Protein AF-A0A9D7APX7-F1 (afdb_monomer_lite)

pLDDT: mean 72.49, std 16.75, range [35.34, 94.44]

Radius of gyration: 32.46 Å; chains: 1; bounding box: 70×100×89 Å

Sequence (285 aa):
MKPTAALLATAVASLLTFGPALASESDGVACPNGTDASVSDGVLRCSITLEFMRMSMCPRLDFPNYTQIELRGVDQCKPQVVPLHGRASVDSAMTPMTTEPRLVPSNRPISDVKVLATTGLVLPIPPADSAYQRRTDQISQDRFVAQQTMHFWPIGMPLSATVGHDPRNGVTCPTGFATELLDNRRRLRCMNADVRKAGCDAVNPLNPLSPWAVERRSGRDLCVSKDITGNRVVGQYTIPTGVGYVGALGNPASHGWTLDTDRSGHGNVDYWVNKVAVLKYPVAR

Foldseek 3Di:
DDDDDDDDDPDPPPPPPPDPPQFDLVQAFFAFPPWDWDDDPQFIWTKWKWKFKWFFPAAACPPVFFDDQDPDDDGDRGGDDDDDDFADQDVVGTDPRPDAIATPPHRDHPVVDCRCVVQVDDRDDDDDSNQWGWDDDPVGGIMTMHMDMDIDATPNDDPVQPPPFDSRQGWHEDPQWDWDADDVNRGTWTFRKPKAFWFAAQADPQDRVWGWGWDFDAPDIWTWTAGPVRDIDTDPGTDGPPPPDHCVVPDVVVVQWDWDALPPPPGGTIIIIHRPGPIDHIHGD

Structure (mmCIF, N/CA/C/O backbone):
data_AF-A0A9D7APX7-F1
#
_entry.id   AF-A0A9D7APX7-F1
#
loop_
_atom_site.group_PDB
_atom_site.id
_atom_site.type_symbol
_atom_site.label_atom_id
_atom_site.label_alt_id
_atom_site.label_comp_id
_atom_site.label_asym_id
_atom_site.label_entity_id
_atom_site.label_seq_id
_atom_site.pdbx_PDB_ins_code
_atom_site.Cartn_x
_atom_site.Cartn_y
_atom_site.Cartn_z
_atom_site.occupancy
_atom_site.B_iso_or_equiv
_atom_site.auth_seq_id
_atom_site.auth_comp_id
_atom_site.auth_asym_id
_atom_site.auth_atom_id
_atom_site.pdbx_PDB_model_num
ATOM 1 N N . MET A 1 1 ? -30.514 74.489 11.082 1.00 38.81 1 MET A N 1
ATOM 2 C CA . MET A 1 1 ? -30.930 73.833 9.822 1.00 38.81 1 MET A CA 1
ATOM 3 C C . MET A 1 1 ? -30.402 72.400 9.842 1.00 38.81 1 MET A C 1
ATOM 5 O O . MET A 1 1 ? -29.218 72.226 10.093 1.00 38.81 1 MET A O 1
ATOM 9 N N . LYS A 1 2 ? -31.283 71.397 9.695 1.00 43.16 2 LYS A N 1
ATOM 10 C CA . LYS A 1 2 ? -30.940 69.969 9.485 1.00 43.16 2 LYS A CA 1
ATOM 11 C C . LYS A 1 2 ? -30.347 69.783 8.075 1.00 43.16 2 LYS A C 1
ATOM 13 O O . LYS A 1 2 ? -30.744 70.544 7.192 1.00 43.16 2 LYS A O 1
ATOM 18 N N . PRO A 1 3 ? -29.412 68.835 7.872 1.00 42.72 3 PRO A N 1
ATOM 19 C CA . PRO A 1 3 ? -29.777 67.461 7.455 1.00 42.72 3 PRO A CA 1
ATOM 20 C C . PRO A 1 3 ? -28.929 66.375 8.170 1.00 42.72 3 PRO A C 1
ATOM 22 O O . PRO A 1 3 ? -27.724 66.517 8.316 1.00 42.72 3 PRO A O 1
ATOM 25 N N . THR A 1 4 ? -29.510 65.381 8.856 1.00 44.44 4 THR A N 1
ATOM 26 C CA . THR A 1 4 ? -29.791 63.995 8.392 1.00 44.44 4 THR A CA 1
ATOM 27 C C . THR A 1 4 ? -28.840 63.420 7.335 1.00 44.44 4 THR A C 1
ATOM 29 O O . THR A 1 4 ? -29.018 63.671 6.147 1.00 44.44 4 THR A O 1
ATOM 32 N N . ALA A 1 5 ? -27.911 62.562 7.775 1.00 47.94 5 ALA A N 1
ATOM 33 C CA . ALA A 1 5 ? -27.175 61.610 6.944 1.00 47.94 5 ALA A CA 1
ATOM 34 C C . ALA A 1 5 ? -27.596 60.183 7.335 1.00 47.94 5 ALA A C 1
ATOM 36 O O . ALA A 1 5 ? -27.521 59.800 8.503 1.00 47.94 5 ALA A O 1
ATOM 37 N N . ALA A 1 6 ? -28.105 59.435 6.357 1.00 45.06 6 ALA A N 1
ATOM 38 C CA . ALA A 1 6 ? -28.592 58.072 6.506 1.00 45.06 6 ALA A CA 1
ATOM 39 C C . ALA A 1 6 ? -27.438 57.064 6.393 1.00 45.06 6 ALA A C 1
ATOM 41 O O . ALA A 1 6 ? -26.641 57.128 5.458 1.00 45.06 6 ALA A O 1
ATOM 42 N N . LEU A 1 7 ? -27.383 56.120 7.338 1.00 44.62 7 LEU A N 1
ATOM 43 C CA . LEU A 1 7 ? -26.585 54.900 7.235 1.00 44.62 7 LEU A CA 1
ATOM 44 C C . LEU A 1 7 ? -27.200 53.971 6.178 1.00 44.62 7 LEU A C 1
ATOM 46 O O . LEU A 1 7 ? -28.370 53.609 6.280 1.00 44.62 7 LEU A O 1
ATOM 50 N N . LEU A 1 8 ? -26.383 53.506 5.237 1.00 45.06 8 LEU A N 1
ATOM 51 C CA . LEU A 1 8 ? -26.650 52.314 4.433 1.00 45.06 8 LEU A CA 1
ATOM 52 C C . LEU A 1 8 ? -25.554 51.294 4.749 1.00 45.06 8 LEU A C 1
ATOM 54 O O . LEU A 1 8 ? -24.444 51.359 4.231 1.00 45.06 8 LEU A O 1
ATOM 58 N N . ALA A 1 9 ? -25.875 50.379 5.663 1.00 44.44 9 ALA A N 1
ATOM 59 C CA . ALA A 1 9 ? -25.074 49.204 5.963 1.00 44.44 9 ALA A CA 1
ATOM 60 C C . ALA A 1 9 ? -25.443 48.096 4.967 1.00 44.44 9 ALA A C 1
ATOM 62 O O . ALA A 1 9 ? -26.449 47.408 5.128 1.00 44.44 9 ALA A O 1
ATOM 63 N N . THR A 1 10 ? -24.643 47.923 3.918 1.00 47.28 10 THR A N 1
ATOM 64 C CA . THR A 1 10 ? -24.711 46.738 3.057 1.00 47.28 10 THR A CA 1
ATOM 65 C C . THR A 1 10 ? -23.955 45.595 3.724 1.00 47.28 10 THR A C 1
ATOM 67 O O . THR A 1 10 ? -22.732 45.502 3.630 1.00 47.28 10 THR A O 1
ATOM 70 N N . ALA A 1 11 ? -24.691 44.724 4.414 1.00 43.75 11 ALA A N 1
ATOM 71 C CA . ALA A 1 11 ? -24.190 43.435 4.865 1.00 43.75 11 ALA A CA 1
ATOM 72 C C . ALA A 1 11 ? -24.141 42.480 3.662 1.00 43.75 11 ALA A C 1
ATOM 74 O O . ALA A 1 11 ? -25.161 41.937 3.240 1.00 43.75 11 ALA A O 1
ATOM 75 N N . VAL A 1 12 ? -22.954 42.295 3.085 1.00 49.06 12 VAL A N 1
ATOM 76 C CA . VAL A 1 12 ? -22.709 41.226 2.112 1.00 49.06 12 VAL A CA 1
ATOM 77 C C . VAL A 1 12 ? -22.510 39.942 2.911 1.00 49.06 12 VAL A C 1
ATOM 79 O O . VAL A 1 12 ? -21.455 39.712 3.498 1.00 49.06 12 VAL A O 1
ATOM 82 N N . ALA A 1 13 ? -23.563 39.131 2.992 1.00 43.16 13 ALA A N 1
ATOM 83 C CA . ALA A 1 13 ? -23.496 37.789 3.545 1.00 43.16 13 ALA A CA 1
ATOM 84 C C . ALA A 1 13 ? -22.690 36.901 2.586 1.00 43.16 13 ALA A C 1
ATOM 86 O O . ALA A 1 13 ? -23.215 36.388 1.598 1.00 43.16 13 ALA A O 1
ATOM 87 N N . SER A 1 14 ? -21.399 36.742 2.870 1.00 44.00 14 SER A N 1
ATOM 88 C CA . SER A 1 14 ? -20.545 35.750 2.224 1.00 44.00 14 SER A CA 1
ATOM 89 C C . SER A 1 14 ? -21.039 34.349 2.589 1.00 44.00 14 SER A C 1
ATOM 91 O O . SER A 1 14 ? -20.658 33.780 3.611 1.00 44.00 14 SER A O 1
ATOM 93 N N . LEU A 1 15 ? -21.912 33.797 1.748 1.00 40.00 15 LEU A N 1
ATOM 94 C CA . LEU A 1 15 ? -22.230 32.374 1.702 1.00 40.00 15 LEU A CA 1
ATOM 95 C C . LEU A 1 15 ? -20.958 31.613 1.303 1.00 40.00 15 LEU A C 1
ATOM 97 O O . LEU A 1 15 ? -20.679 31.404 0.126 1.00 40.00 15 LEU A O 1
ATOM 101 N N . LEU A 1 16 ? -20.163 31.222 2.299 1.00 40.66 16 LEU A N 1
ATOM 102 C CA . LEU A 1 16 ? -19.104 30.230 2.145 1.00 40.66 16 LEU A CA 1
ATOM 103 C C . LEU A 1 16 ? -19.763 28.870 1.896 1.00 40.66 16 LEU A C 1
ATOM 105 O O . LEU A 1 16 ? -20.090 28.129 2.822 1.00 40.66 16 LEU A O 1
ATOM 109 N N . THR A 1 17 ? -19.982 28.544 0.626 1.00 35.34 17 THR A N 1
ATOM 110 C CA . THR A 1 17 ? -20.258 27.176 0.191 1.00 35.34 17 THR A CA 1
ATOM 111 C C . THR A 1 17 ? -18.987 26.352 0.381 1.00 35.34 17 THR A C 1
ATOM 113 O O . THR A 1 17 ? -18.087 26.377 -0.458 1.00 35.34 17 THR A O 1
ATOM 116 N N . PHE A 1 18 ? -18.896 25.626 1.494 1.00 35.75 18 PHE A N 1
ATOM 117 C CA . PHE A 1 18 ? -17.907 24.566 1.682 1.00 35.75 18 PHE A CA 1
ATOM 118 C C . PHE A 1 18 ? -18.292 23.378 0.793 1.00 35.75 18 PHE A C 1
ATOM 120 O O . PHE A 1 18 ? -18.941 22.434 1.236 1.00 35.75 18 PHE A O 1
ATOM 127 N N . GLY A 1 19 ? -17.938 23.439 -0.492 1.00 36.72 19 GLY A N 1
ATOM 128 C CA . GLY A 1 19 ? -17.903 22.232 -1.312 1.00 36.72 19 GLY A CA 1
ATOM 129 C C . GLY A 1 19 ? -16.847 21.276 -0.742 1.00 36.72 19 GLY A C 1
ATOM 130 O O . GLY A 1 19 ? -15.790 21.749 -0.311 1.00 36.72 19 GLY A O 1
ATOM 131 N N . PRO A 1 20 ? -17.087 19.952 -0.703 1.00 41.88 20 PRO A N 1
ATOM 132 C CA . PRO A 1 20 ? -16.021 19.014 -0.391 1.00 41.88 20 PRO A CA 1
ATOM 133 C C . PRO A 1 20 ? -14.933 19.202 -1.448 1.00 41.88 20 PRO A C 1
ATOM 135 O O . PRO A 1 20 ? -15.207 19.109 -2.645 1.00 41.88 20 PRO A O 1
ATOM 138 N N . ALA A 1 21 ? -13.709 19.507 -1.020 1.00 40.62 21 ALA A N 1
ATOM 139 C CA . ALA A 1 21 ? -12.559 19.458 -1.906 1.00 40.62 21 ALA A CA 1
ATOM 140 C C . ALA A 1 21 ? -12.457 18.017 -2.422 1.00 40.62 21 ALA A C 1
ATOM 142 O O . ALA A 1 21 ? -12.072 17.109 -1.685 1.00 40.62 21 ALA A O 1
ATOM 143 N N . LEU A 1 22 ? -12.899 17.792 -3.659 1.00 51.47 22 LEU A N 1
ATOM 144 C CA . LEU A 1 22 ? -12.700 16.531 -4.357 1.00 51.47 22 LEU A CA 1
ATOM 145 C C . LEU A 1 22 ? -11.186 16.378 -4.505 1.00 51.47 22 LEU A C 1
ATOM 147 O O . LEU A 1 22 ? -10.566 17.117 -5.267 1.00 51.47 22 LEU A O 1
ATOM 151 N N . ALA A 1 23 ? -10.590 15.491 -3.706 1.00 58.69 23 ALA A N 1
ATOM 152 C CA . ALA A 1 23 ? -9.166 15.192 -3.787 1.00 58.69 23 ALA A CA 1
ATOM 153 C C . ALA A 1 23 ? -8.831 14.811 -5.229 1.00 58.69 23 ALA A C 1
ATOM 155 O O . ALA A 1 23 ? -9.511 13.972 -5.821 1.00 58.69 23 ALA A O 1
ATOM 156 N N . SER A 1 24 ? -7.823 15.453 -5.806 1.00 68.50 24 SER A N 1
ATOM 157 C CA . SER A 1 24 ? -7.414 15.211 -7.188 1.00 68.50 24 SER A CA 1
ATOM 158 C C . SER A 1 24 ? -6.607 13.910 -7.294 1.00 68.50 24 SER A C 1
ATOM 160 O O . SER A 1 24 ? -6.006 13.469 -6.315 1.00 68.50 24 SER A O 1
ATOM 162 N N . GLU A 1 25 ? -6.515 13.298 -8.480 1.00 76.44 25 GLU A N 1
ATOM 163 C CA . GLU A 1 25 ? -5.652 12.117 -8.698 1.00 76.44 25 GLU A CA 1
ATOM 164 C C . GLU A 1 25 ? -4.180 12.385 -8.318 1.00 76.44 25 GLU A C 1
ATOM 166 O O . GLU A 1 25 ? -3.459 11.471 -7.913 1.00 76.44 25 GLU A O 1
ATOM 171 N N . SER A 1 26 ? -3.740 13.649 -8.381 1.00 73.31 26 SER A N 1
ATOM 172 C CA . SER A 1 26 ? -2.414 14.096 -7.927 1.00 73.31 26 SER A CA 1
ATOM 173 C C . SER A 1 26 ? -2.199 14.022 -6.426 1.00 73.31 26 SER A C 1
ATOM 175 O O . SER A 1 26 ? -1.051 13.864 -5.992 1.00 73.31 26 SER A O 1
ATOM 177 N N . ASP A 1 27 ? -3.270 14.115 -5.644 1.00 78.19 27 ASP A N 1
ATOM 178 C CA . ASP A 1 27 ? -3.196 14.040 -4.191 1.00 78.19 27 ASP A CA 1
ATOM 179 C C . ASP A 1 27 ? -3.061 12.591 -3.721 1.00 78.19 27 ASP A C 1
ATOM 181 O O . ASP A 1 27 ? -2.487 12.352 -2.658 1.00 78.19 27 ASP A O 1
ATOM 185 N N . GLY A 1 28 ? -3.503 11.628 -4.536 1.00 85.31 28 GLY A N 1
ATOM 186 C CA . GLY A 1 28 ? -3.592 10.223 -4.158 1.00 85.31 28 GLY A CA 1
ATOM 187 C C . GLY A 1 28 ? -4.652 9.995 -3.079 1.00 85.31 28 GLY A C 1
ATOM 188 O O . GLY A 1 28 ? -5.572 10.791 -2.901 1.00 85.31 28 GLY A O 1
ATOM 189 N N . VAL A 1 29 ? -4.522 8.892 -2.347 1.00 90.31 29 VAL A N 1
ATOM 190 C CA . VAL A 1 29 ? -5.441 8.525 -1.264 1.00 90.31 29 VAL A CA 1
ATOM 191 C C . VAL A 1 29 ? -4.674 8.371 0.033 1.00 90.31 29 VAL A C 1
ATOM 193 O O . VAL A 1 29 ? -3.578 7.810 0.047 1.00 90.31 29 VAL A O 1
ATOM 196 N N . ALA A 1 30 ? -5.234 8.863 1.131 1.00 91.25 30 ALA A N 1
ATOM 197 C CA . ALA A 1 30 ? -4.557 8.878 2.423 1.00 91.25 30 ALA A CA 1
ATOM 198 C C . ALA A 1 30 ? -5.350 8.114 3.477 1.00 91.25 30 ALA A C 1
ATOM 200 O O . ALA A 1 30 ? -6.577 8.119 3.477 1.00 91.25 30 ALA A O 1
ATOM 201 N N . CYS A 1 31 ? -4.660 7.480 4.417 1.00 89.50 31 CYS A N 1
ATOM 202 C CA . CYS A 1 31 ? -5.331 6.942 5.587 1.00 89.50 31 CYS A CA 1
ATOM 203 C C . CYS A 1 31 ? -5.892 8.081 6.452 1.00 89.50 31 CYS A C 1
ATOM 205 O O . CYS A 1 31 ? -5.147 9.029 6.735 1.00 89.50 31 CYS A O 1
ATOM 207 N N . PRO A 1 32 ? -7.160 7.994 6.910 1.00 87.12 32 PRO A N 1
ATOM 208 C CA . PRO A 1 32 ? -7.748 9.008 7.777 1.00 87.12 32 PRO A CA 1
ATOM 209 C C . PRO A 1 32 ? -6.848 9.308 8.981 1.00 87.12 32 PRO A C 1
ATOM 211 O O . PRO A 1 32 ? -6.164 8.421 9.509 1.00 87.12 32 PRO A O 1
ATOM 214 N N . ASN A 1 33 ? -6.840 10.562 9.428 1.00 83.25 33 ASN A N 1
ATOM 215 C CA . ASN A 1 33 ? -6.049 10.965 10.589 1.00 83.25 33 ASN A CA 1
ATOM 216 C C . ASN A 1 33 ? -6.409 10.111 11.806 1.00 83.25 33 ASN A C 1
ATOM 218 O O . ASN A 1 33 ? -7.587 9.935 12.086 1.00 83.25 33 ASN A O 1
ATOM 222 N N . GLY A 1 34 ? -5.390 9.603 12.507 1.00 78.19 34 GLY A N 1
ATOM 223 C CA . GLY A 1 34 ? -5.524 8.736 13.684 1.00 78.19 34 GLY A CA 1
ATOM 224 C C . GLY A 1 34 ? -5.835 7.260 13.392 1.00 78.19 34 GLY A C 1
ATOM 225 O O . GLY A 1 34 ? -6.036 6.499 14.331 1.00 78.19 34 GLY A O 1
ATOM 226 N N . THR A 1 35 ? -5.831 6.845 12.121 1.00 86.19 35 THR A N 1
ATOM 227 C CA . THR A 1 35 ? -5.716 5.424 11.739 1.00 86.19 35 THR A CA 1
ATOM 228 C C . THR A 1 35 ? -4.253 5.017 11.573 1.00 86.19 35 THR A C 1
ATOM 230 O O . THR A 1 35 ? -3.412 5.859 11.257 1.00 86.19 35 THR A O 1
ATOM 233 N N . ASP A 1 36 ? -3.928 3.746 11.747 1.00 89.00 36 ASP A N 1
ATOM 234 C CA . ASP A 1 36 ? -2.653 3.159 11.351 1.00 89.00 36 ASP A CA 1
ATOM 235 C C . ASP A 1 36 ? -2.657 2.862 9.851 1.00 89.00 36 ASP A C 1
ATOM 237 O O . ASP A 1 36 ? -3.653 2.393 9.298 1.00 89.00 36 ASP A O 1
ATOM 241 N N . ALA A 1 37 ? -1.528 3.131 9.196 1.00 90.81 37 ALA A N 1
ATOM 242 C CA . ALA A 1 37 ? -1.315 2.802 7.795 1.00 90.81 37 ALA A CA 1
ATOM 243 C C . ALA A 1 37 ? -0.370 1.604 7.694 1.00 90.81 37 ALA A C 1
ATOM 245 O O . ALA A 1 37 ? 0.719 1.615 8.270 1.00 90.81 37 ALA A O 1
ATOM 246 N N . SER A 1 38 ? -0.769 0.589 6.935 1.00 92.88 38 SER A N 1
ATOM 247 C CA . SER A 1 38 ? 0.088 -0.545 6.591 1.00 92.88 38 SER A CA 1
ATOM 248 C C . SER A 1 38 ? 0.144 -0.714 5.079 1.00 92.88 38 SER A C 1
ATOM 250 O O . SER A 1 38 ? -0.851 -0.506 4.383 1.00 92.88 38 SER A O 1
ATOM 252 N N . VAL A 1 39 ? 1.326 -1.068 4.571 1.00 89.44 39 VAL A N 1
ATOM 253 C CA . VAL A 1 39 ? 1.543 -1.317 3.145 1.00 89.44 39 VAL A CA 1
ATOM 254 C C . VAL A 1 39 ? 2.219 -2.669 2.972 1.00 89.44 39 VAL A C 1
ATOM 256 O O . VAL A 1 39 ? 3.324 -2.868 3.473 1.00 89.44 39 VAL A O 1
ATOM 259 N N . SER A 1 40 ? 1.558 -3.573 2.251 1.00 86.88 40 SER A N 1
ATOM 260 C CA . SER A 1 40 ? 2.102 -4.867 1.815 1.00 86.88 40 SER A CA 1
ATOM 261 C C . SER A 1 40 ? 1.817 -5.028 0.333 1.00 86.88 40 SER A C 1
ATOM 263 O O . SER A 1 40 ? 0.688 -4.784 -0.087 1.00 86.88 40 SER A O 1
ATOM 265 N N . ASP A 1 41 ? 2.820 -5.411 -0.456 1.00 84.38 41 ASP A N 1
ATOM 266 C CA . ASP A 1 41 ? 2.656 -5.724 -1.886 1.00 84.38 41 ASP A CA 1
ATOM 267 C C . ASP A 1 41 ? 1.971 -4.605 -2.698 1.00 84.38 41 ASP A C 1
ATOM 269 O O . ASP A 1 41 ? 1.140 -4.859 -3.565 1.00 84.38 41 ASP A O 1
ATOM 273 N N . GLY A 1 42 ? 2.270 -3.339 -2.377 1.00 82.50 42 GLY A N 1
ATOM 274 C CA . GLY A 1 42 ? 1.667 -2.175 -3.045 1.00 82.50 42 GLY A CA 1
ATOM 275 C C . GLY A 1 42 ? 0.199 -1.917 -2.683 1.00 82.50 42 GLY A C 1
ATOM 276 O O . GLY A 1 42 ? -0.483 -1.160 -3.376 1.00 82.50 42 GLY A O 1
ATOM 277 N N . VAL A 1 43 ? -0.300 -2.537 -1.611 1.00 90.31 43 VAL A N 1
ATOM 278 C CA . VAL A 1 43 ? -1.665 -2.359 -1.108 1.00 90.31 43 VAL A CA 1
ATOM 279 C C . VAL A 1 43 ? -1.646 -1.532 0.170 1.00 90.31 43 VAL A C 1
ATOM 281 O O . VAL A 1 43 ? -1.068 -1.963 1.168 1.00 90.31 43 VAL A O 1
ATOM 284 N N . LEU A 1 44 ? -2.291 -0.364 0.153 1.00 93.06 44 LEU A N 1
ATOM 285 C CA . LEU A 1 44 ? -2.471 0.480 1.335 1.00 93.06 44 LEU A CA 1
ATOM 286 C C . LEU A 1 44 ? -3.718 0.035 2.104 1.00 93.06 44 LEU A C 1
ATOM 288 O O . LEU A 1 44 ? -4.820 -0.010 1.553 1.00 93.06 44 LEU A O 1
ATOM 292 N N . ARG A 1 45 ? -3.548 -0.251 3.394 1.00 94.44 45 ARG A N 1
ATOM 293 C CA . ARG A 1 45 ? -4.629 -0.580 4.329 1.00 94.44 45 ARG A CA 1
ATOM 294 C C . ARG A 1 45 ? -4.613 0.392 5.494 1.00 94.44 45 ARG A C 1
ATOM 296 O O . ARG A 1 45 ? -3.555 0.649 6.071 1.00 94.44 45 ARG A O 1
ATOM 303 N N . CYS A 1 46 ? -5.796 0.874 5.855 1.00 91.38 46 CYS A N 1
ATOM 304 C CA . CYS A 1 46 ? -5.986 1.762 6.991 1.00 91.38 46 CYS A CA 1
ATOM 305 C C . CYS A 1 46 ? -6.784 1.032 8.064 1.00 91.38 46 CYS A C 1
ATOM 307 O O . CYS A 1 46 ? -7.841 0.465 7.777 1.00 91.38 46 CYS A O 1
ATOM 309 N N . SER A 1 47 ? -6.291 1.035 9.295 1.00 90.81 47 SER A N 1
ATOM 310 C CA . SER A 1 47 ? -6.951 0.341 10.399 1.00 90.81 47 SER A CA 1
ATOM 311 C C . SER A 1 47 ? -6.781 1.068 11.720 1.00 90.81 47 SER A C 1
ATOM 313 O O . SER A 1 47 ? -5.851 1.841 11.883 1.00 90.81 47 SER A O 1
ATOM 315 N N . ILE A 1 48 ? -7.647 0.794 12.685 1.00 88.19 48 ILE A N 1
ATOM 316 C CA . ILE A 1 48 ? -7.382 1.082 14.100 1.00 88.19 48 ILE A CA 1
ATOM 317 C C . ILE A 1 48 ? -7.545 -0.209 14.875 1.00 88.19 48 ILE A C 1
ATOM 319 O O . ILE A 1 48 ? -8.401 -1.025 14.534 1.00 88.19 48 ILE A O 1
ATOM 323 N N . THR A 1 49 ? -6.765 -0.378 15.933 1.00 88.69 49 THR A N 1
ATOM 324 C CA . THR A 1 49 ? -7.009 -1.448 16.896 1.00 88.69 49 THR A CA 1
ATOM 325 C C . THR A 1 49 ? -7.649 -0.847 18.132 1.00 88.69 49 THR A C 1
ATOM 327 O O . THR A 1 49 ? -7.091 0.056 18.753 1.00 88.69 49 THR A O 1
ATOM 330 N N . LEU A 1 50 ? -8.843 -1.330 18.457 1.00 87.62 50 LEU A N 1
ATOM 331 C CA . LEU A 1 50 ? -9.572 -0.966 19.658 1.00 87.62 50 LEU A CA 1
ATOM 332 C C . LEU A 1 50 ? -9.321 -2.004 20.743 1.00 87.62 50 LEU A C 1
ATOM 334 O O . LEU A 1 50 ? -9.340 -3.205 20.479 1.00 87.62 50 LEU A O 1
ATOM 338 N N . GLU A 1 51 ? -9.117 -1.535 21.964 1.00 88.56 51 GLU A N 1
ATOM 339 C CA . GLU A 1 51 ? -9.041 -2.349 23.165 1.00 88.56 51 GLU A CA 1
ATOM 340 C C . GLU A 1 51 ? -10.316 -2.157 23.986 1.00 88.56 51 GLU A C 1
ATOM 342 O O . GLU A 1 51 ? -10.624 -1.056 24.448 1.00 88.56 51 GLU A O 1
ATOM 347 N N . PHE A 1 52 ? -11.051 -3.248 24.171 1.00 88.00 52 PHE A N 1
ATOM 348 C CA . PHE A 1 52 ? -12.200 -3.327 25.055 1.00 88.00 52 PHE A CA 1
ATOM 349 C C . PHE A 1 52 ? -11.753 -3.937 26.373 1.00 88.00 52 PHE A C 1
ATOM 351 O O . PHE A 1 52 ? -11.154 -5.014 26.399 1.00 88.00 52 PHE A O 1
ATOM 358 N N . MET A 1 53 ? -12.078 -3.261 27.469 1.00 86.25 53 MET A N 1
ATOM 359 C CA . MET A 1 53 ? -11.718 -3.695 28.810 1.00 86.25 53 MET A CA 1
ATOM 360 C C . MET A 1 53 ? -12.978 -3.919 29.640 1.00 86.25 53 MET A C 1
ATOM 362 O O . MET A 1 53 ? -13.886 -3.090 29.641 1.00 86.25 53 MET A O 1
ATOM 366 N N . ARG A 1 54 ? -13.012 -5.040 30.357 1.00 84.62 54 ARG A N 1
ATOM 367 C CA . ARG A 1 54 ? -13.991 -5.338 31.406 1.00 84.62 54 ARG A CA 1
ATOM 368 C C . ARG A 1 54 ? -13.226 -5.664 32.683 1.00 84.62 54 ARG A C 1
ATOM 370 O O . ARG A 1 54 ? -12.174 -6.300 32.623 1.00 84.62 54 ARG A O 1
ATOM 377 N N . MET A 1 55 ? -13.721 -5.217 33.829 1.00 80.62 55 MET A N 1
ATOM 378 C CA . MET A 1 55 ? -13.116 -5.581 35.109 1.00 80.62 55 MET A CA 1
ATOM 379 C C . MET A 1 55 ? -13.615 -6.964 35.521 1.00 80.62 55 MET A C 1
ATOM 381 O O . MET A 1 55 ? -14.710 -7.381 35.137 1.00 80.62 55 MET A O 1
ATOM 385 N N . SER A 1 56 ? -12.815 -7.688 36.297 1.00 77.50 56 SER A N 1
ATOM 386 C CA . SER A 1 56 ? -13.309 -8.871 36.996 1.00 77.50 56 SER A CA 1
ATOM 387 C C . SER A 1 56 ? -14.436 -8.476 37.952 1.00 77.50 56 SER A C 1
ATOM 389 O O . SER A 1 56 ? -14.406 -7.398 38.537 1.00 77.50 56 SER A O 1
ATOM 391 N N . MET A 1 57 ? -15.437 -9.333 38.134 1.00 72.44 57 MET A N 1
ATOM 392 C CA . MET A 1 57 ? -16.394 -9.185 39.240 1.00 72.44 57 MET A CA 1
ATOM 393 C C . MET A 1 57 ? -15.832 -9.746 40.553 1.00 72.44 57 MET A C 1
ATOM 395 O O . MET A 1 57 ? -16.355 -9.452 41.626 1.00 72.44 57 MET A O 1
ATOM 399 N N . CYS A 1 58 ? -14.749 -10.526 40.487 1.00 66.44 58 CYS A N 1
ATOM 400 C CA . CYS A 1 58 ? -14.094 -11.096 41.657 1.00 66.44 58 CYS A CA 1
ATOM 401 C C . CYS A 1 58 ? -13.151 -10.070 42.320 1.00 66.44 58 CYS A C 1
ATOM 403 O O . CYS A 1 58 ? -12.468 -9.322 41.608 1.00 66.44 58 CYS A O 1
ATOM 405 N N . PRO A 1 59 ? -13.060 -10.040 43.663 1.00 60.22 59 PRO A N 1
ATOM 406 C CA . PRO A 1 59 ? -12.070 -9.232 44.375 1.00 60.22 59 PRO A CA 1
ATOM 407 C C . PRO A 1 59 ? -10.632 -9.696 44.079 1.00 60.22 59 PRO A C 1
ATOM 409 O O . PRO A 1 59 ? -10.403 -10.797 43.578 1.00 60.22 59 PRO A O 1
ATOM 412 N N . ARG A 1 60 ? -9.653 -8.833 44.380 1.00 54.94 60 ARG A N 1
ATOM 413 C CA . ARG A 1 60 ? -8.221 -9.084 44.144 1.00 54.94 60 ARG A CA 1
ATOM 414 C C . ARG A 1 60 ? -7.730 -10.328 44.905 1.00 54.94 60 ARG A C 1
ATOM 416 O O . ARG A 1 60 ? -8.174 -10.594 46.021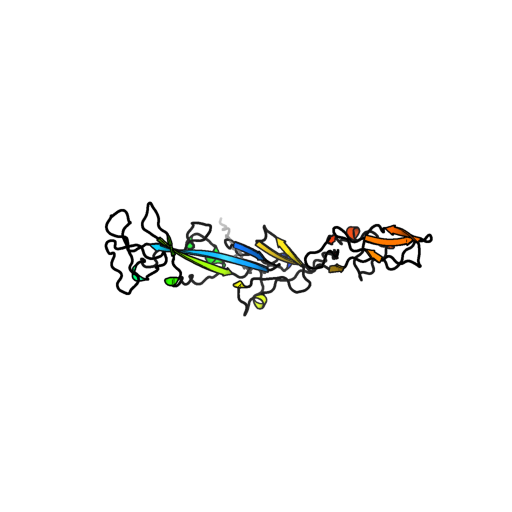 1.00 54.94 60 ARG A O 1
ATOM 423 N N . LEU A 1 61 ? -6.764 -11.031 44.306 1.00 50.94 61 LEU A N 1
ATOM 424 C CA . LEU A 1 61 ? -6.107 -12.245 44.822 1.00 50.94 61 LEU A CA 1
ATOM 425 C C . LEU A 1 61 ? -5.401 -12.086 46.184 1.00 50.94 61 LEU A C 1
ATOM 427 O O . LEU A 1 61 ? -4.989 -13.087 46.763 1.00 50.94 61 LEU A O 1
ATOM 431 N N . ASP A 1 62 ? -5.262 -10.865 46.707 1.00 47.84 62 ASP A N 1
ATOM 432 C CA . ASP A 1 62 ? -4.612 -10.592 47.998 1.00 47.84 62 ASP A CA 1
ATOM 433 C C . ASP A 1 62 ? -5.378 -11.177 49.198 1.00 47.84 62 ASP A C 1
ATOM 435 O O . ASP A 1 62 ? -4.845 -11.247 50.305 1.00 47.84 62 ASP A O 1
ATOM 439 N N . PHE A 1 63 ? -6.624 -11.619 48.996 1.00 42.91 63 PHE A N 1
ATOM 440 C CA . PHE A 1 63 ? -7.317 -12.464 49.960 1.00 42.91 63 PHE A CA 1
ATOM 441 C C . PHE A 1 63 ? -6.970 -13.934 49.674 1.00 42.91 63 PHE A C 1
ATOM 443 O O . PHE A 1 63 ? -7.345 -14.436 48.613 1.00 42.91 63 PHE A O 1
ATOM 450 N N . PRO A 1 64 ? -6.336 -14.669 50.612 1.00 44.00 64 PRO A N 1
ATOM 451 C CA . PRO A 1 64 ? -5.800 -16.021 50.383 1.00 44.00 64 PRO A CA 1
ATOM 452 C C . PRO A 1 64 ? -6.851 -17.095 50.035 1.00 44.00 64 PRO A C 1
ATOM 454 O O . PRO A 1 64 ? -6.507 -18.252 49.832 1.00 44.00 64 PRO A O 1
ATOM 457 N N . ASN A 1 65 ? -8.129 -16.722 49.933 1.00 44.25 65 ASN A N 1
ATOM 458 C CA . ASN A 1 65 ? -9.267 -17.623 49.815 1.00 44.25 65 ASN A CA 1
ATOM 459 C C . ASN A 1 65 ? -10.146 -17.361 48.578 1.00 44.25 65 ASN A C 1
ATOM 461 O O . ASN A 1 65 ? -11.309 -17.727 48.623 1.00 44.25 65 ASN A O 1
ATOM 465 N N . TYR A 1 66 ? -9.672 -16.739 47.490 1.00 42.38 66 TYR A N 1
ATOM 466 C CA . TYR A 1 66 ? -10.484 -16.577 46.264 1.00 42.38 66 TYR A CA 1
ATOM 467 C C . TYR A 1 66 ? -9.607 -16.579 45.015 1.00 42.38 66 TYR A C 1
ATOM 469 O O . TYR A 1 66 ? -8.995 -15.567 44.693 1.00 42.38 66 TYR A O 1
ATOM 477 N N . THR A 1 67 ? -9.502 -17.702 44.301 1.00 48.22 67 THR A N 1
ATOM 478 C CA . THR A 1 67 ? -8.594 -17.753 43.132 1.00 48.22 67 THR A CA 1
ATOM 479 C C . THR A 1 67 ? -9.108 -18.522 41.922 1.00 48.22 67 THR A C 1
ATOM 481 O O . THR A 1 67 ? -8.400 -18.576 40.915 1.00 48.22 67 THR A O 1
ATOM 484 N N . GLN A 1 68 ? -10.328 -19.066 41.948 1.00 47.22 68 GLN A N 1
ATOM 485 C CA . GLN A 1 68 ? -10.769 -19.956 40.878 1.00 47.22 68 GLN A CA 1
ATOM 486 C C . GLN A 1 68 ? -12.160 -19.613 40.355 1.00 47.22 68 GLN A C 1
ATOM 488 O O . GLN A 1 68 ? -13.156 -19.696 41.067 1.00 47.22 68 GLN A O 1
ATOM 493 N N . ILE A 1 69 ? -12.198 -19.239 39.076 1.00 49.09 69 ILE A N 1
ATOM 494 C CA . ILE A 1 69 ? -13.406 -19.233 38.254 1.00 49.09 69 ILE A CA 1
ATOM 495 C C . ILE A 1 69 ? -13.490 -20.648 37.667 1.00 49.09 69 ILE A C 1
ATOM 497 O O . ILE A 1 69 ? -12.738 -20.985 36.750 1.00 49.09 69 ILE A O 1
ATOM 501 N N . GLU A 1 70 ? -14.314 -21.519 38.256 1.00 43.50 70 GLU A N 1
ATOM 502 C CA . GLU A 1 70 ? -14.586 -22.841 37.683 1.00 43.50 70 GLU A CA 1
ATOM 503 C C . GLU A 1 70 ? -15.565 -22.709 36.512 1.00 43.50 70 GLU A C 1
ATOM 505 O O . GLU A 1 70 ? -16.753 -22.448 36.677 1.00 43.50 70 GLU A O 1
ATOM 510 N N . LEU A 1 71 ? -15.044 -22.942 35.308 1.00 46.88 71 LEU A N 1
ATOM 511 C CA . LEU A 1 71 ? -15.792 -23.045 34.059 1.00 46.88 71 LEU A CA 1
ATOM 512 C C . LEU A 1 71 ? -16.746 -24.252 34.081 1.00 46.88 71 LEU A C 1
ATOM 514 O O . LEU A 1 71 ? -16.374 -25.323 33.600 1.00 46.88 71 LEU A O 1
ATOM 518 N N . ARG A 1 72 ? -17.962 -24.091 34.623 1.00 38.84 72 ARG A N 1
ATOM 519 C CA . ARG A 1 72 ? -19.174 -24.875 34.285 1.00 38.84 72 ARG A CA 1
ATOM 520 C C . ARG A 1 72 ? -20.413 -24.324 35.010 1.00 38.84 72 ARG A C 1
ATOM 522 O O . ARG A 1 72 ? -20.867 -24.862 36.013 1.00 38.84 72 ARG A O 1
ATOM 529 N N . GLY A 1 73 ? -20.995 -23.268 34.445 1.00 40.91 73 GLY A N 1
ATOM 530 C CA . GLY A 1 73 ? -22.428 -22.964 34.558 1.00 40.91 73 GLY A CA 1
ATOM 531 C C . GLY A 1 73 ? -22.957 -22.404 35.881 1.00 40.91 73 GLY A C 1
ATOM 532 O O . GLY A 1 73 ? -24.152 -22.132 35.940 1.00 40.91 73 GLY A O 1
ATOM 533 N N . VAL A 1 74 ? -22.130 -22.206 36.914 1.00 42.69 74 VAL A N 1
ATOM 534 C CA . VAL A 1 74 ? -22.529 -21.503 38.146 1.00 42.69 74 VAL A CA 1
ATOM 535 C C . VAL A 1 74 ? -21.315 -20.777 38.744 1.00 42.69 74 VAL A C 1
ATOM 537 O O . VAL A 1 74 ? -20.645 -21.291 39.640 1.00 42.69 74 VAL A O 1
ATOM 540 N N . ASP A 1 75 ? -20.994 -19.590 38.230 1.00 46.69 75 ASP A N 1
ATOM 541 C CA . ASP A 1 75 ? -19.842 -18.811 38.693 1.00 46.69 75 ASP A CA 1
ATOM 542 C C . ASP A 1 75 ? -20.129 -18.163 40.055 1.00 46.69 75 ASP A C 1
ATOM 544 O O . ASP A 1 75 ? -20.829 -17.160 40.189 1.00 46.69 75 ASP A O 1
ATOM 548 N N . GLN A 1 76 ? -19.572 -18.753 41.105 1.00 48.25 76 GLN A N 1
ATOM 549 C CA . GLN A 1 76 ? -19.441 -18.114 42.408 1.00 48.25 76 GLN A CA 1
ATOM 550 C C . GLN A 1 76 ? -17.954 -17.867 42.633 1.00 48.25 76 GLN A C 1
ATOM 552 O O . GLN A 1 76 ? -17.140 -18.744 42.349 1.00 48.25 76 GLN A O 1
ATOM 557 N N . CYS A 1 77 ? -17.591 -16.688 43.142 1.00 52.41 77 CYS A N 1
ATOM 558 C CA . CYS A 1 77 ? -16.240 -16.418 43.633 1.00 52.41 77 CYS A CA 1
ATOM 559 C C . CYS A 1 77 ? -15.932 -17.440 44.742 1.00 52.41 77 CYS A C 1
ATOM 561 O O . CYS A 1 77 ? -16.308 -17.219 45.891 1.00 52.41 77 CYS A O 1
ATOM 563 N N . LYS A 1 78 ? -15.336 -18.590 44.405 1.00 42.09 78 LYS A N 1
ATOM 564 C CA . LYS A 1 78 ? -15.104 -19.678 45.360 1.00 42.09 78 LYS A CA 1
ATOM 565 C C . LYS A 1 78 ? -13.668 -19.672 45.893 1.00 42.09 78 LYS A C 1
ATOM 567 O O . LYS A 1 78 ? -12.736 -19.294 45.170 1.00 42.09 78 LYS A O 1
ATOM 572 N N . PRO A 1 79 ? -13.479 -20.123 47.146 1.00 40.25 79 PRO A N 1
ATOM 573 C CA . PRO A 1 79 ? -12.166 -20.440 47.677 1.00 40.25 79 PRO A CA 1
ATOM 574 C C . PRO A 1 79 ? -11.468 -21.572 46.927 1.00 40.25 79 PRO A C 1
ATOM 576 O O . PRO A 1 79 ? -12.092 -22.426 46.308 1.00 40.25 79 PRO A O 1
ATOM 579 N N . GLN A 1 80 ? -10.142 -21.486 46.946 1.00 38.41 80 GLN A N 1
ATOM 580 C CA . GLN A 1 80 ? -9.179 -22.132 46.057 1.00 38.41 80 GLN A CA 1
ATOM 581 C C . GLN A 1 80 ? -9.216 -23.672 46.105 1.00 38.41 80 GLN A C 1
ATOM 583 O O . GLN A 1 80 ? -8.979 -24.246 47.166 1.00 38.41 80 GLN A O 1
ATOM 588 N N . VAL A 1 81 ? -9.404 -24.341 44.953 1.00 41.12 81 VAL A N 1
ATOM 589 C CA . VAL A 1 81 ? -9.120 -25.781 44.775 1.00 41.12 81 VAL A CA 1
ATOM 590 C C . VAL A 1 81 ? -8.494 -26.044 43.385 1.00 41.12 81 VAL A C 1
ATOM 592 O O . VAL A 1 81 ? -9.142 -26.530 42.464 1.00 41.12 81 VAL A O 1
ATOM 595 N N . VAL A 1 82 ? -7.175 -25.797 43.283 1.00 42.56 82 VAL A N 1
ATOM 596 C CA . VAL A 1 82 ? -6.242 -26.255 42.213 1.00 42.56 82 VAL A CA 1
ATOM 597 C C . VAL A 1 82 ? -6.327 -25.506 40.856 1.00 42.56 82 VAL A C 1
ATOM 599 O O . VAL A 1 82 ? -7.412 -25.258 40.352 1.00 42.56 82 VAL A O 1
ATOM 602 N N . PRO A 1 83 ? -5.207 -25.129 40.196 1.00 43.16 83 PRO A N 1
ATOM 603 C CA . PRO A 1 83 ? -5.261 -24.260 39.020 1.00 43.16 83 PRO A CA 1
ATOM 604 C C . PRO A 1 83 ? -5.603 -25.033 37.737 1.00 43.16 83 PRO A C 1
ATOM 606 O O . PRO A 1 83 ? -4.896 -25.970 37.370 1.00 43.16 83 PRO A O 1
ATOM 609 N N . LEU A 1 84 ? -6.636 -24.587 37.009 1.00 43.81 84 LEU A N 1
ATOM 610 C CA . LEU A 1 84 ? -6.927 -25.046 35.647 1.00 43.81 84 LEU A CA 1
ATOM 611 C C . LEU A 1 84 ? -6.489 -24.016 34.594 1.00 43.81 84 LEU A C 1
ATOM 613 O O . LEU A 1 84 ? -6.626 -22.805 34.757 1.00 43.81 84 LEU A O 1
ATOM 617 N N . HIS A 1 85 ? -5.942 -24.547 33.504 1.00 45.41 85 HIS A N 1
ATOM 618 C CA . HIS A 1 85 ? -5.255 -23.869 32.409 1.00 45.41 85 HIS A CA 1
ATOM 619 C C . HIS A 1 85 ? -5.960 -22.629 31.833 1.00 45.41 85 HIS A C 1
ATOM 621 O O . HIS A 1 85 ? -6.785 -22.747 30.936 1.00 45.41 85 HIS A O 1
ATOM 627 N N . GLY A 1 86 ? -5.535 -21.439 32.273 1.00 43.75 86 GLY A N 1
ATOM 628 C CA . GLY A 1 86 ? -5.160 -20.277 31.443 1.00 43.75 86 GLY A CA 1
ATOM 629 C C . GLY A 1 86 ? -6.141 -19.687 30.417 1.00 43.75 86 GLY A C 1
ATOM 630 O O . GLY A 1 86 ? -5.779 -18.728 29.741 1.00 43.75 86 GLY A O 1
ATOM 631 N N . ARG A 1 87 ? -7.355 -20.209 30.265 1.00 40.31 87 ARG A N 1
ATOM 632 C CA . ARG A 1 87 ? -8.378 -19.698 29.350 1.00 40.31 87 ARG A CA 1
ATOM 633 C C . ARG A 1 87 ? -9.740 -19.845 30.006 1.00 40.31 87 ARG A C 1
ATOM 635 O O . ARG A 1 87 ? -10.290 -20.936 30.037 1.00 40.31 87 ARG A O 1
ATOM 642 N N . ALA A 1 88 ? -10.262 -18.738 30.513 1.00 40.78 88 ALA A N 1
ATOM 643 C CA . ALA A 1 88 ? -11.636 -18.617 30.971 1.00 40.78 88 ALA A CA 1
ATOM 644 C C . ALA A 1 88 ? -12.071 -17.172 30.724 1.00 40.78 88 ALA A C 1
ATOM 646 O O . ALA A 1 88 ? -11.644 -16.277 31.450 1.00 40.78 88 ALA A O 1
ATOM 647 N N . SER A 1 89 ? -12.873 -16.925 29.692 1.00 43.94 89 SER A N 1
ATOM 648 C CA . SER A 1 89 ? -13.869 -15.866 29.796 1.00 43.94 89 SER A CA 1
ATOM 649 C C . SER A 1 89 ? -15.192 -16.575 30.030 1.00 43.94 89 SER A C 1
ATOM 651 O O . SER A 1 89 ? -15.565 -17.496 29.305 1.00 43.94 89 SER A O 1
ATOM 653 N N . VAL A 1 90 ? -15.835 -16.234 31.135 1.00 52.44 90 VAL A N 1
ATOM 654 C CA . VAL A 1 90 ? -17.215 -16.620 31.403 1.00 52.44 90 VAL A CA 1
ATOM 655 C C . VAL A 1 90 ? -17.929 -15.303 31.579 1.00 52.44 90 VAL A C 1
ATOM 657 O O . VAL A 1 90 ? -17.465 -14.473 32.363 1.00 52.44 90 VAL A O 1
ATOM 660 N N . ASP A 1 91 ? -19.004 -15.085 30.831 1.00 51.25 91 ASP A N 1
ATOM 661 C CA . ASP A 1 91 ? -19.782 -13.836 30.796 1.00 51.25 91 ASP A CA 1
ATOM 662 C C . ASP A 1 91 ? -20.123 -13.331 32.212 1.00 51.25 91 ASP A C 1
ATOM 664 O O . ASP A 1 91 ? -20.169 -12.134 32.486 1.00 51.25 91 ASP A O 1
ATOM 668 N N . SER A 1 92 ? -20.273 -14.289 33.125 1.00 54.41 92 SER A N 1
ATOM 669 C CA . SER A 1 92 ? -20.584 -14.181 34.544 1.00 54.41 92 SER A CA 1
ATOM 670 C C . SER A 1 92 ? -19.461 -13.633 35.448 1.00 54.41 92 SER A C 1
ATOM 672 O O . SER A 1 92 ? -19.732 -13.126 36.534 1.00 54.41 92 SER A O 1
ATOM 674 N N . ALA A 1 93 ? -18.197 -13.702 35.016 1.00 60.50 93 ALA A N 1
ATOM 675 C CA . ALA A 1 93 ? -17.031 -13.249 35.786 1.00 60.50 93 ALA A CA 1
ATOM 676 C C . ALA A 1 93 ? -16.567 -11.826 35.422 1.00 60.50 93 ALA A C 1
ATOM 678 O O . ALA A 1 93 ? -15.619 -11.305 36.017 1.00 60.50 93 ALA A O 1
ATOM 679 N N . MET A 1 94 ? -17.210 -11.194 34.439 1.00 71.12 94 MET A N 1
ATOM 680 C CA . MET A 1 94 ? -16.824 -9.896 33.892 1.00 71.12 94 MET A CA 1
ATOM 681 C C . MET A 1 94 ? -17.911 -8.857 34.163 1.00 71.12 94 MET A C 1
ATOM 683 O O . MET A 1 94 ? -19.082 -9.082 33.860 1.00 71.12 94 MET A O 1
ATOM 687 N N . THR A 1 95 ? -17.539 -7.670 34.645 1.00 71.75 95 THR A N 1
ATOM 688 C CA . THR A 1 95 ? -18.495 -6.560 34.793 1.00 71.75 95 THR A CA 1
ATOM 689 C C . THR A 1 95 ? -19.153 -6.233 33.450 1.00 71.75 95 THR A C 1
ATOM 691 O O . THR A 1 95 ? -18.519 -6.448 32.412 1.00 71.75 95 THR A O 1
ATOM 694 N N . PRO A 1 96 ? -20.371 -5.663 33.415 1.00 74.12 96 PRO A N 1
ATOM 695 C CA . PRO A 1 96 ? -20.915 -5.087 32.190 1.00 74.12 96 PRO A CA 1
ATOM 696 C C . PRO A 1 96 ? -19.918 -4.124 31.541 1.00 74.12 96 PRO A C 1
ATOM 698 O O . PRO A 1 96 ? -19.036 -3.570 32.206 1.00 74.12 96 PRO A O 1
ATOM 701 N N . MET A 1 97 ? -20.054 -3.921 30.236 1.00 70.31 97 MET A N 1
ATOM 702 C CA . MET A 1 97 ? -19.218 -2.970 29.517 1.00 70.31 97 MET A CA 1
ATOM 703 C C . MET A 1 97 ? -19.573 -1.549 29.950 1.00 70.31 97 MET A C 1
ATOM 705 O O . MET A 1 97 ? -20.593 -1.005 29.543 1.00 70.31 97 MET A O 1
ATOM 709 N N . THR A 1 98 ? -18.756 -0.974 30.827 1.00 64.94 98 THR A N 1
ATOM 710 C CA . THR A 1 98 ? -18.963 0.375 31.375 1.00 64.94 98 THR A CA 1
ATOM 711 C C . THR A 1 98 ? -17.942 1.379 30.858 1.00 64.94 98 THR A C 1
ATOM 713 O O . THR A 1 98 ? -18.195 2.579 30.887 1.00 64.94 98 THR A O 1
ATOM 716 N N . THR A 1 99 ? -16.796 0.906 30.366 1.00 67.31 99 THR A N 1
ATOM 717 C CA . THR A 1 99 ? -15.726 1.750 29.829 1.00 67.31 99 THR A CA 1
ATOM 718 C C . THR A 1 99 ? -15.757 1.811 28.312 1.00 67.31 99 THR A C 1
ATOM 720 O O . THR A 1 99 ? -15.832 0.778 27.646 1.00 67.31 99 THR A O 1
ATOM 723 N N . GLU A 1 100 ? -15.626 3.026 27.777 1.00 78.50 100 GLU A N 1
ATOM 724 C CA . GLU A 1 100 ? -15.392 3.242 26.351 1.00 78.50 100 GLU A CA 1
ATOM 725 C C . GLU A 1 100 ? -14.140 2.483 25.883 1.00 78.50 100 GLU A C 1
ATOM 727 O O . GLU A 1 100 ? -13.155 2.393 26.634 1.00 78.50 100 GLU A O 1
ATOM 732 N N . PRO A 1 101 ? -14.143 1.948 24.648 1.00 81.88 101 PRO A N 1
ATOM 733 C CA . PRO A 1 101 ? -12.963 1.297 24.118 1.00 81.88 101 PRO A CA 1
ATOM 734 C C . PRO A 1 101 ? -11.833 2.316 23.938 1.00 81.88 101 PRO A C 1
ATOM 736 O O . PRO A 1 101 ? -12.054 3.516 23.736 1.00 81.88 101 PRO A O 1
ATOM 739 N N . ARG A 1 102 ? -10.599 1.824 24.019 1.00 84.62 102 ARG A N 1
ATOM 740 C CA . ARG A 1 102 ? -9.375 2.626 23.889 1.00 84.62 102 ARG A CA 1
ATOM 741 C C . ARG A 1 102 ? -8.680 2.318 22.576 1.00 84.62 102 ARG A C 1
ATOM 743 O O . ARG A 1 102 ? -8.808 1.216 22.056 1.00 84.62 102 ARG A O 1
ATOM 750 N N . LEU A 1 103 ? -7.920 3.269 22.047 1.00 80.38 103 LEU A N 1
ATOM 751 C CA . LEU A 1 103 ? -7.077 3.011 20.881 1.00 80.38 103 LEU A CA 1
ATOM 752 C C . LEU A 1 103 ? -5.790 2.288 21.304 1.00 80.38 103 LEU A C 1
ATOM 754 O O . LEU A 1 103 ? -5.220 2.535 22.358 1.00 80.38 103 LEU A O 1
ATOM 758 N N . VAL A 1 104 ? -5.288 1.397 20.465 1.00 83.44 104 VAL A N 1
ATOM 759 C CA . VAL A 1 104 ? -3.940 0.832 20.593 1.00 83.44 104 VAL A CA 1
ATOM 760 C C . VAL A 1 104 ? -3.143 1.386 19.415 1.00 83.44 104 VAL A C 1
ATOM 762 O O . VAL A 1 104 ? -3.617 1.230 18.292 1.00 83.44 104 VAL A O 1
ATOM 765 N N . PRO A 1 105 ? -1.991 2.065 19.612 1.00 65.38 105 PRO A N 1
ATOM 766 C CA . PRO A 1 105 ? -1.165 2.173 20.830 1.00 65.38 105 PRO A CA 1
ATOM 767 C C . PRO A 1 105 ? -1.484 3.365 21.758 1.00 65.38 105 PRO A C 1
ATOM 769 O O . PRO A 1 105 ? -0.845 3.542 22.794 1.00 65.38 105 PRO A O 1
ATOM 772 N N . SER A 1 106 ? -2.423 4.231 21.383 1.00 61.94 106 SER A N 1
ATOM 773 C CA . SER A 1 106 ? -2.746 5.435 22.152 1.00 61.94 106 SER A CA 1
ATOM 774 C C . SER A 1 106 ? -3.709 5.108 23.294 1.00 61.94 106 SER A C 1
ATOM 776 O O . SER A 1 106 ? -4.902 5.044 23.043 1.00 61.94 106 SER A O 1
ATOM 778 N N . ASN A 1 107 ? -3.229 5.044 24.546 1.00 65.69 107 ASN A N 1
ATOM 779 C CA . ASN A 1 107 ? -4.023 4.858 25.787 1.00 65.69 107 ASN A CA 1
ATOM 780 C C . ASN A 1 107 ? -5.168 5.885 26.035 1.00 65.69 107 ASN A C 1
ATOM 782 O O . ASN A 1 107 ? -5.684 5.986 27.147 1.00 65.69 107 ASN A O 1
ATOM 786 N N . ARG A 1 108 ? -5.556 6.669 25.030 1.00 69.12 108 ARG A N 1
ATOM 787 C CA . ARG A 1 108 ? -6.658 7.628 25.030 1.00 69.12 108 ARG A CA 1
ATOM 788 C C . ARG A 1 108 ? -7.989 6.934 24.694 1.00 69.12 108 ARG A C 1
ATOM 790 O O . ARG A 1 108 ? -7.997 6.009 23.871 1.00 69.12 108 ARG A O 1
ATOM 797 N N . PRO A 1 109 ? -9.103 7.374 25.299 1.00 67.94 109 PRO A N 1
ATOM 798 C CA . PRO A 1 109 ? -10.432 6.922 24.913 1.00 67.94 109 PRO A CA 1
ATOM 799 C C . PRO A 1 109 ? -10.759 7.375 23.488 1.00 67.94 109 PRO A C 1
ATOM 801 O O . PRO A 1 109 ? -10.200 8.342 22.969 1.00 67.94 109 PRO A O 1
ATOM 804 N N . ILE A 1 110 ? -11.672 6.655 22.846 1.00 68.50 110 ILE A N 1
ATOM 805 C CA . ILE A 1 110 ? -12.105 6.941 21.478 1.00 68.50 110 ILE A CA 1
ATOM 806 C C . ILE A 1 110 ? -12.761 8.325 21.341 1.00 68.50 110 ILE A C 1
ATOM 808 O O . ILE A 1 110 ? -12.533 9.002 20.338 1.00 68.50 110 ILE A O 1
ATOM 812 N N . SER A 1 111 ? -13.548 8.750 22.332 1.00 65.44 111 SER A N 1
ATOM 813 C CA . SER A 1 111 ? -14.238 10.050 22.349 1.00 65.44 111 SER A CA 1
ATOM 814 C C . SER A 1 111 ? -13.281 11.244 22.238 1.00 65.44 111 SER A C 1
ATOM 816 O O . SER A 1 111 ? -13.623 12.253 21.620 1.00 65.44 111 SER A O 1
ATOM 818 N N . ASP A 1 112 ? -12.048 11.097 22.727 1.00 56.81 112 ASP A N 1
ATOM 819 C CA . ASP A 1 112 ? -11.001 12.121 22.639 1.00 56.81 112 ASP A CA 1
ATOM 820 C C . ASP A 1 112 ? -10.365 12.219 21.245 1.00 56.81 112 ASP A C 1
ATOM 822 O O . ASP A 1 112 ? -9.599 13.148 20.957 1.00 56.81 112 ASP A O 1
ATOM 826 N N . VAL A 1 113 ? -10.641 11.261 20.356 1.00 58.88 113 VAL A N 1
ATOM 827 C CA . VAL A 1 113 ? -9.978 11.163 19.060 1.00 58.88 113 VAL A CA 1
ATOM 828 C C . VAL A 1 113 ? -10.960 11.471 17.931 1.00 58.88 113 VAL A C 1
ATOM 830 O O . VAL A 1 113 ? -11.867 10.704 17.622 1.00 58.88 113 VAL A O 1
ATOM 833 N N . LYS A 1 114 ? -10.709 12.585 17.223 1.00 57.28 114 LYS A N 1
ATOM 834 C CA . LYS A 1 114 ? -11.480 13.086 16.057 1.00 57.28 114 LYS A CA 1
ATOM 835 C C . LYS A 1 114 ? -11.646 12.089 14.883 1.00 57.28 114 LYS A C 1
ATOM 837 O O . LYS A 1 114 ? -12.282 12.430 13.885 1.00 57.28 114 LYS A O 1
ATOM 842 N N . VAL A 1 115 ? -11.087 10.879 14.980 1.00 58.47 115 VAL A N 1
ATOM 843 C CA . VAL A 1 115 ? -11.131 9.805 13.971 1.00 58.47 115 VAL A CA 1
ATOM 844 C C . VAL A 1 115 ? -12.564 9.354 13.684 1.00 58.47 115 VAL A C 1
ATOM 846 O O . VAL A 1 115 ? -12.920 9.196 12.519 1.00 58.47 115 VAL A O 1
ATOM 849 N N . LEU A 1 116 ? -13.412 9.161 14.705 1.00 55.91 116 LEU A N 1
ATOM 850 C CA . LEU A 1 116 ? -14.760 8.613 14.468 1.00 55.91 116 LEU A CA 1
ATOM 851 C C . LEU A 1 116 ? -15.726 9.646 13.897 1.00 55.91 116 LEU A C 1
ATOM 853 O O . LEU A 1 116 ? -16.523 9.318 13.022 1.00 55.91 116 LEU A O 1
ATOM 857 N N . ALA A 1 117 ? -15.597 10.907 14.316 1.00 49.75 117 ALA A N 1
ATOM 858 C CA . ALA A 1 117 ? -16.391 12.005 13.770 1.00 49.75 117 ALA A CA 1
ATOM 859 C C . ALA A 1 117 ? -16.099 12.250 12.278 1.00 49.75 117 ALA A C 1
ATOM 861 O O . ALA A 1 117 ? -16.993 12.631 11.530 1.00 49.75 117 ALA A O 1
ATOM 862 N N . THR A 1 118 ? -14.862 12.005 11.830 1.00 52.38 118 THR A N 1
ATOM 863 C CA . THR A 1 118 ? -14.467 12.164 10.418 1.00 52.38 118 THR A CA 1
ATOM 864 C C . THR A 1 118 ? -14.752 10.936 9.553 1.00 52.38 118 THR A C 1
ATOM 866 O O . THR A 1 118 ? -14.795 11.063 8.334 1.00 52.38 118 THR A O 1
ATOM 869 N N . THR A 1 119 ? -14.982 9.765 10.154 1.00 55.16 119 THR A N 1
ATOM 870 C CA . THR A 1 119 ? -15.267 8.511 9.431 1.00 55.16 119 THR A CA 1
ATOM 871 C C . THR A 1 119 ? -16.746 8.112 9.438 1.00 55.16 119 THR A C 1
ATOM 873 O O . THR A 1 119 ? -17.097 7.113 8.816 1.00 55.16 119 THR A O 1
ATOM 876 N N . GLY A 1 120 ? -17.624 8.884 10.095 1.00 51.47 120 GLY A N 1
ATOM 877 C CA . GLY A 1 120 ? -19.074 8.634 10.108 1.00 51.47 120 GLY A CA 1
ATOM 878 C C . GLY A 1 120 ? -19.461 7.297 10.746 1.00 51.47 120 GLY A C 1
ATOM 879 O O . GLY A 1 120 ? -20.484 6.715 10.392 1.00 51.47 120 GLY A O 1
ATOM 880 N N . LEU A 1 121 ? -18.613 6.776 11.636 1.00 55.16 121 LEU A N 1
ATOM 881 C CA . LEU A 1 121 ? -18.745 5.427 12.168 1.00 55.16 121 LEU A CA 1
ATOM 882 C C . LEU A 1 121 ? -19.987 5.247 13.048 1.00 55.16 121 LEU A C 1
ATOM 884 O O . LEU A 1 121 ? -20.253 6.028 13.961 1.00 55.16 121 LEU A O 1
ATOM 888 N N . VAL A 1 122 ? -20.665 4.121 12.823 1.00 54.56 122 VAL A N 1
ATOM 889 C CA . VAL A 1 122 ? -21.550 3.471 13.795 1.00 54.56 122 VAL A CA 1
ATOM 890 C C . VAL A 1 122 ? -20.699 3.032 14.992 1.00 54.56 122 VAL A C 1
ATOM 892 O O . VAL A 1 122 ? -19.565 2.584 14.805 1.00 54.56 122 VAL A O 1
ATOM 895 N N . LEU A 1 123 ? -21.228 3.171 16.212 1.00 64.19 123 LEU A N 1
ATOM 896 C CA . LEU A 1 123 ? -20.561 2.723 17.441 1.00 64.19 123 LEU A CA 1
ATOM 897 C C . LEU A 1 123 ? -20.012 1.295 17.262 1.00 64.19 123 LEU A C 1
ATOM 899 O O . LEU A 1 123 ? -20.748 0.427 16.780 1.00 64.19 123 LEU A O 1
ATOM 903 N N . PRO A 1 124 ? -18.738 1.035 17.611 1.00 72.31 124 PRO A N 1
ATOM 904 C CA . PRO A 1 124 ? -18.143 -0.274 17.399 1.00 72.31 124 PRO A CA 1
ATOM 905 C C . PRO A 1 124 ? -18.905 -1.322 18.215 1.00 72.31 124 PRO A C 1
ATOM 907 O O . PRO A 1 124 ? -19.046 -1.194 19.431 1.00 72.31 124 PRO A O 1
ATOM 910 N N . ILE A 1 125 ? -19.417 -2.347 17.526 1.00 79.69 125 ILE A N 1
ATOM 911 C CA . ILE A 1 125 ? -20.093 -3.477 18.169 1.00 79.69 125 ILE A CA 1
ATOM 912 C C . ILE A 1 125 ? -19.051 -4.199 19.021 1.00 79.69 125 ILE A C 1
ATOM 914 O O . ILE A 1 125 ? -18.018 -4.602 18.473 1.00 79.69 125 ILE A O 1
ATOM 918 N N . PRO A 1 126 ? -19.298 -4.382 20.326 1.00 81.75 126 PRO A N 1
ATOM 919 C CA . PRO A 1 126 ? -18.300 -4.992 21.171 1.00 81.75 126 PRO A CA 1
ATOM 920 C C . PRO A 1 126 ? -17.994 -6.449 20.793 1.00 81.75 126 PRO A C 1
ATOM 922 O O . PRO A 1 126 ? -18.866 -7.140 20.256 1.00 81.75 126 PRO A O 1
ATOM 925 N N . PRO A 1 127 ? -16.774 -6.941 21.076 1.00 84.75 127 PRO A N 1
ATOM 926 C CA . PRO A 1 127 ? -16.415 -8.331 20.832 1.00 84.75 127 PRO A CA 1
ATOM 927 C C . PRO A 1 127 ? -17.302 -9.286 21.632 1.00 84.75 127 PRO A C 1
ATOM 929 O O . PRO A 1 127 ? -17.729 -8.963 22.739 1.00 84.75 127 PRO A O 1
ATOM 932 N N . ALA A 1 128 ? -17.521 -10.489 21.098 1.00 83.81 128 ALA A N 1
ATOM 933 C CA . ALA A 1 128 ? -18.145 -11.563 21.861 1.00 83.81 128 ALA A CA 1
ATOM 934 C C . ALA A 1 128 ? -17.314 -11.888 23.111 1.00 83.81 128 ALA A C 1
ATOM 936 O O . ALA A 1 128 ? -16.083 -11.801 23.087 1.00 83.81 128 ALA A O 1
ATOM 937 N N . ASP A 1 129 ? -17.975 -12.334 24.174 1.00 76.50 129 ASP A N 1
ATOM 938 C CA . ASP A 1 129 ? -17.336 -12.586 25.467 1.00 76.50 129 ASP A CA 1
ATOM 939 C C . ASP A 1 129 ? -16.181 -13.596 25.372 1.00 76.50 129 ASP A C 1
ATOM 941 O O . ASP A 1 129 ? -15.152 -13.430 26.028 1.00 76.50 129 ASP A O 1
ATOM 945 N N . SER A 1 130 ? -16.258 -14.562 24.453 1.00 77.94 130 SER A N 1
ATOM 946 C CA . SER A 1 130 ? -15.185 -15.523 24.151 1.00 77.94 130 SER A CA 1
ATOM 947 C C . SER A 1 130 ? -13.876 -14.896 23.640 1.00 77.94 130 SER A C 1
ATOM 949 O O . SER A 1 130 ? -12.846 -15.568 23.614 1.00 77.94 130 SER A O 1
ATOM 951 N N . ALA A 1 131 ? -13.896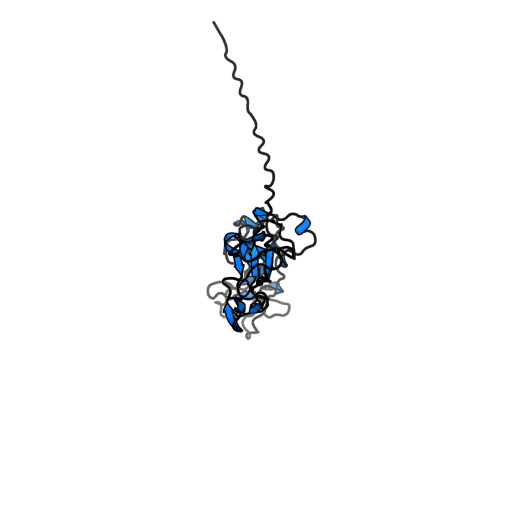 -13.640 23.184 1.00 82.38 131 ALA A N 1
ATOM 952 C CA . ALA A 1 131 ? -12.719 -12.928 22.683 1.00 82.38 131 ALA A CA 1
ATOM 953 C C . ALA A 1 131 ? -11.881 -12.279 23.799 1.00 82.38 131 ALA A C 1
ATOM 955 O O . ALA A 1 131 ? -10.747 -11.861 23.553 1.00 82.38 131 ALA A O 1
ATOM 956 N N . TYR A 1 132 ? -12.421 -12.183 25.016 1.00 81.75 132 TYR A N 1
ATOM 957 C CA . TYR A 1 132 ? -11.741 -11.558 26.141 1.00 81.75 132 TYR A CA 1
ATOM 958 C C . TYR A 1 132 ? -10.700 -12.486 26.763 1.00 81.75 132 TYR A C 1
ATOM 960 O O . TYR A 1 132 ? -10.959 -13.648 27.068 1.00 81.75 132 TYR A O 1
ATOM 968 N N . GLN A 1 133 ? -9.512 -11.942 27.013 1.00 80.69 133 GLN A N 1
ATOM 969 C CA . GLN A 1 133 ? -8.431 -12.632 27.705 1.00 80.69 133 GLN A CA 1
ATOM 970 C C . GLN A 1 133 ? -8.180 -11.983 29.062 1.00 80.69 133 GLN A C 1
ATOM 972 O O . GLN A 1 133 ? -8.034 -10.763 29.165 1.00 80.69 133 GLN A O 1
ATOM 977 N N . ARG A 1 134 ? -8.099 -12.806 30.109 1.00 76.25 134 ARG A N 1
ATOM 978 C CA . ARG A 1 134 ? -7.716 -12.355 31.449 1.00 76.25 134 ARG A CA 1
ATOM 979 C C . ARG A 1 134 ? -6.271 -11.857 31.424 1.00 76.25 134 ARG A C 1
ATOM 981 O O . ARG A 1 134 ? -5.360 -12.587 31.041 1.00 76.25 134 ARG A O 1
ATOM 988 N N . ARG A 1 135 ? -6.058 -10.628 31.878 1.00 77.56 135 ARG A N 1
ATOM 989 C CA . ARG A 1 135 ? -4.754 -10.067 32.225 1.00 77.56 135 ARG A CA 1
ATOM 990 C C . ARG A 1 135 ? -4.716 -9.868 33.730 1.00 77.56 135 ARG A C 1
ATOM 992 O O . ARG A 1 135 ? -5.431 -9.025 34.269 1.00 77.56 135 ARG A O 1
ATOM 999 N N . THR A 1 136 ? -3.873 -10.656 34.379 1.00 71.31 136 THR A N 1
ATOM 1000 C CA . THR A 1 136 ? -3.611 -10.535 35.809 1.00 71.31 136 THR A CA 1
ATOM 1001 C C . THR A 1 136 ? -2.728 -9.327 36.060 1.00 71.31 136 THR A C 1
ATOM 1003 O O . THR A 1 136 ? -1.674 -9.190 35.433 1.00 71.31 136 THR A O 1
ATOM 1006 N N . ASP A 1 137 ? -3.154 -8.457 36.964 1.00 65.31 137 ASP A N 1
ATOM 1007 C CA . ASP A 1 137 ? -2.337 -7.360 37.465 1.00 65.31 137 ASP A CA 1
ATOM 1008 C C . ASP A 1 137 ? -1.902 -7.701 38.892 1.00 65.31 137 ASP A C 1
ATOM 1010 O O . ASP A 1 137 ? -2.691 -8.191 39.695 1.00 65.31 137 ASP A O 1
ATOM 1014 N N . GLN A 1 138 ? -0.627 -7.477 39.206 1.00 61.69 138 GLN A N 1
ATOM 1015 C CA . GLN A 1 138 ? -0.114 -7.712 40.552 1.00 61.69 138 GLN A CA 1
ATOM 1016 C C . GLN A 1 138 ? -0.651 -6.686 41.546 1.00 61.69 138 GLN A C 1
ATOM 1018 O O . GLN A 1 138 ? -0.686 -6.986 42.734 1.00 61.69 138 GLN A O 1
ATOM 1023 N N . ILE A 1 139 ? -1.047 -5.492 41.084 1.00 65.31 139 ILE A N 1
ATOM 1024 C CA . ILE A 1 139 ? -1.381 -4.336 41.931 1.00 65.31 139 ILE A CA 1
ATOM 1025 C C . ILE A 1 139 ? -2.883 -4.010 41.909 1.00 65.31 139 ILE A C 1
ATOM 1027 O O . ILE A 1 139 ? -3.392 -3.368 42.827 1.00 65.31 139 ILE A O 1
ATOM 1031 N N . SER A 1 140 ? -3.618 -4.475 40.899 1.00 68.06 140 SER A N 1
ATOM 1032 C CA . SER A 1 140 ? -5.029 -4.136 40.704 1.00 68.06 140 SER A CA 1
ATOM 1033 C C . SER A 1 140 ? -5.914 -5.369 40.515 1.00 68.06 140 SER A C 1
ATOM 1035 O O . SER A 1 140 ? -5.446 -6.505 40.488 1.00 68.06 140 SER A O 1
ATOM 1037 N N . GLN A 1 141 ? -7.227 -5.150 40.474 1.00 71.75 141 GLN A N 1
ATOM 1038 C CA . GLN A 1 141 ? -8.192 -6.189 40.133 1.00 71.75 141 GLN A CA 1
ATOM 1039 C C . GLN A 1 141 ? -7.913 -6.717 38.718 1.00 71.75 141 GLN A C 1
ATOM 1041 O O . GLN A 1 141 ? -7.585 -5.943 37.818 1.00 71.75 141 GLN A O 1
ATOM 1046 N N . ASP A 1 142 ? -8.077 -8.026 38.512 1.00 74.19 142 ASP A N 1
ATOM 1047 C CA . ASP A 1 142 ? -7.908 -8.621 37.189 1.00 74.19 142 ASP A CA 1
ATOM 1048 C C . ASP A 1 142 ? -8.784 -7.924 36.149 1.00 74.19 142 ASP A C 1
ATOM 1050 O O . ASP A 1 142 ? -9.947 -7.590 36.397 1.00 74.19 142 ASP A O 1
ATOM 1054 N N . ARG A 1 143 ? -8.225 -7.758 34.954 1.00 80.31 143 ARG A N 1
ATOM 1055 C CA . ARG A 1 143 ? -8.916 -7.152 33.817 1.00 80.31 143 ARG A CA 1
ATOM 1056 C C . ARG A 1 143 ? -9.039 -8.153 32.687 1.00 80.31 143 ARG A C 1
ATOM 1058 O O . ARG A 1 143 ? -8.129 -8.933 32.424 1.00 80.31 143 ARG A O 1
ATOM 1065 N N . PHE A 1 144 ? -10.151 -8.100 31.986 1.00 83.19 144 PHE A N 1
ATOM 1066 C CA . PHE A 1 144 ?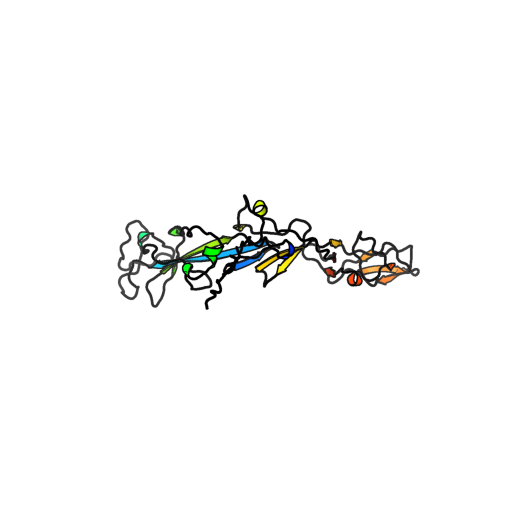 -10.417 -8.882 30.796 1.00 83.19 144 PHE A CA 1
ATOM 1067 C C . PHE A 1 144 ? -10.308 -7.957 29.597 1.00 83.19 144 PHE A C 1
ATOM 1069 O O . PHE A 1 144 ? -10.971 -6.922 29.539 1.00 83.19 144 PHE A O 1
ATOM 1076 N N . VAL A 1 145 ? -9.437 -8.315 28.659 1.00 85.94 145 VAL A N 1
ATOM 1077 C CA . VAL A 1 145 ? -9.092 -7.471 27.518 1.00 85.94 145 VAL A CA 1
ATOM 1078 C C . VAL A 1 145 ? -9.389 -8.213 26.226 1.00 85.94 145 VAL A C 1
ATOM 1080 O O . VAL A 1 145 ? -8.895 -9.321 26.024 1.00 85.94 145 VAL A O 1
ATOM 1083 N N . ALA A 1 146 ? -10.164 -7.588 25.348 1.00 88.81 146 ALA A N 1
ATOM 1084 C CA . ALA A 1 146 ? -10.355 -8.020 23.971 1.00 88.81 146 ALA A CA 1
ATOM 1085 C C . ALA A 1 146 ? -9.845 -6.925 23.031 1.00 88.81 146 ALA A C 1
ATOM 1087 O O . ALA A 1 146 ? -10.051 -5.738 23.283 1.00 88.81 146 ALA A O 1
ATOM 1088 N N . GLN A 1 147 ? -9.180 -7.320 21.948 1.00 90.44 147 GLN A N 1
ATOM 1089 C CA . GLN A 1 147 ? -8.732 -6.394 20.912 1.00 90.44 147 GLN A CA 1
ATOM 1090 C C . GLN A 1 147 ? -9.500 -6.650 19.619 1.00 90.44 147 GLN A C 1
ATOM 1092 O O . GLN A 1 147 ? -9.697 -7.798 19.223 1.00 90.44 147 GLN A O 1
ATOM 1097 N N . GLN A 1 148 ? -9.929 -5.576 18.966 1.00 88.31 148 GLN A N 1
ATOM 1098 C CA . GLN A 1 148 ? -10.664 -5.629 17.709 1.00 88.31 148 GLN A CA 1
ATOM 1099 C C . GLN A 1 148 ? -10.068 -4.628 16.727 1.00 88.31 148 GLN A C 1
ATOM 1101 O O . GLN A 1 148 ? -10.030 -3.427 16.991 1.00 88.31 148 GLN A O 1
ATOM 1106 N N . THR A 1 149 ? -9.621 -5.118 15.574 1.00 89.31 149 THR A N 1
ATOM 1107 C CA . THR A 1 149 ? -9.121 -4.264 14.497 1.00 89.31 149 THR A CA 1
ATOM 1108 C C . THR A 1 149 ? -10.264 -3.888 13.562 1.00 89.31 149 THR A C 1
ATOM 1110 O O . THR A 1 149 ? -10.942 -4.753 13.008 1.00 89.31 149 THR A O 1
ATOM 1113 N N . MET A 1 150 ? -10.478 -2.588 13.381 1.00 86.56 150 MET A N 1
ATOM 1114 C CA . MET A 1 150 ? -11.416 -2.043 12.402 1.00 86.56 150 MET A CA 1
ATOM 1115 C C . MET A 1 150 ? -10.652 -1.529 11.189 1.00 86.56 150 MET A C 1
ATOM 1117 O O . MET A 1 150 ? -9.583 -0.940 11.340 1.00 86.56 150 MET A O 1
ATOM 1121 N N . HIS A 1 151 ? -11.212 -1.729 9.999 1.00 88.69 151 HIS A N 1
ATOM 1122 C CA . HIS A 1 151 ? -10.598 -1.347 8.730 1.00 88.69 151 HIS A CA 1
ATOM 1123 C C . HIS A 1 151 ? -11.389 -0.229 8.057 1.00 88.69 151 HIS A C 1
ATOM 1125 O O . HIS A 1 151 ? -12.617 -0.209 8.117 1.00 88.69 151 HIS A O 1
ATOM 1131 N N . PHE A 1 152 ? -10.673 0.683 7.404 1.00 86.94 152 PHE A N 1
ATOM 1132 C CA . PHE A 1 152 ? -11.227 1.888 6.800 1.00 86.94 152 PHE A CA 1
ATOM 1133 C C . PHE A 1 152 ? -10.762 2.045 5.366 1.00 86.94 152 PHE A C 1
ATOM 1135 O O . PHE A 1 152 ? -9.610 1.755 5.032 1.00 86.94 152 PHE A O 1
ATOM 1142 N N . TRP A 1 153 ? -11.642 2.606 4.543 1.00 88.88 153 TRP A N 1
ATOM 1143 C CA . TRP A 1 153 ? -11.235 3.119 3.248 1.00 88.88 153 TRP A CA 1
ATOM 1144 C C . TRP A 1 153 ? -10.376 4.382 3.413 1.00 88.88 153 TRP A C 1
ATOM 1146 O O . TRP A 1 153 ? -10.707 5.247 4.231 1.00 88.88 153 TRP A O 1
ATOM 1156 N N . PRO A 1 154 ? -9.282 4.513 2.644 1.00 88.50 154 PRO A N 1
ATOM 1157 C CA . PRO A 1 154 ? -8.571 5.775 2.496 1.00 88.50 154 PRO A CA 1
ATOM 1158 C C . PRO A 1 154 ? -9.491 6.928 2.069 1.00 88.50 154 PRO A C 1
ATOM 1160 O O . PRO A 1 154 ? -10.424 6.740 1.285 1.00 88.50 154 PRO A O 1
ATOM 1163 N N . ILE A 1 155 ? -9.195 8.137 2.543 1.00 87.44 155 ILE A N 1
ATOM 1164 C CA . ILE A 1 155 ? -9.843 9.369 2.086 1.00 87.44 155 ILE A CA 1
ATOM 1165 C C . ILE A 1 155 ? -9.348 9.762 0.690 1.00 87.44 155 ILE A C 1
ATOM 1167 O O . ILE A 1 155 ? -8.211 9.467 0.318 1.00 87.44 155 ILE A O 1
ATOM 1171 N N . GLY A 1 156 ? -10.202 10.463 -0.060 1.00 80.31 156 GLY A N 1
ATOM 1172 C CA . GLY A 1 156 ? -9.895 10.957 -1.406 1.00 80.31 156 GLY A CA 1
ATOM 1173 C C . GLY A 1 156 ? -10.265 10.004 -2.545 1.00 80.31 156 GLY A C 1
ATOM 1174 O O . GLY A 1 156 ? -9.985 10.308 -3.699 1.00 80.31 156 GLY A O 1
ATOM 1175 N N . MET A 1 157 ? -10.910 8.871 -2.248 1.00 77.69 157 MET A N 1
ATOM 1176 C CA . MET A 1 157 ? -11.407 7.954 -3.276 1.00 77.69 157 MET A CA 1
ATOM 1177 C C . MET A 1 157 ? -12.809 8.312 -3.778 1.00 77.69 157 MET A C 1
ATOM 1179 O O . MET A 1 157 ? -13.668 8.683 -2.971 1.00 77.69 157 MET A O 1
ATOM 1183 N N . PRO A 1 158 ? -13.093 8.121 -5.079 1.00 78.62 158 PRO A N 1
ATOM 1184 C CA . PRO A 1 158 ? -14.460 8.155 -5.580 1.00 78.62 158 PRO A CA 1
ATOM 1185 C C . PRO A 1 158 ? -15.260 6.954 -5.048 1.00 78.62 158 PRO A C 1
ATOM 1187 O O . PRO A 1 158 ? -14.735 5.847 -4.939 1.00 78.62 158 PRO A O 1
ATOM 1190 N N . LEU A 1 159 ? -16.555 7.146 -4.765 1.00 70.88 159 LEU A N 1
ATOM 1191 C CA . LEU A 1 159 ? -17.442 6.083 -4.257 1.00 70.88 159 LEU A CA 1
ATOM 1192 C C . LEU A 1 159 ? -17.483 4.853 -5.173 1.00 70.88 159 LEU A C 1
ATOM 1194 O O . LEU A 1 159 ? -17.524 3.722 -4.701 1.00 70.88 159 LEU A O 1
ATOM 1198 N N . SER A 1 160 ? -17.426 5.055 -6.490 1.00 72.56 160 SER A N 1
ATOM 1199 C CA . SER A 1 160 ? -17.402 3.958 -7.463 1.00 72.56 160 SER A CA 1
ATOM 1200 C C . SER A 1 160 ? -16.218 3.005 -7.281 1.00 72.56 160 SER A C 1
ATOM 1202 O O . SER A 1 160 ? -16.310 1.860 -7.708 1.00 72.56 160 SER A O 1
ATOM 1204 N N . ALA A 1 161 ? -15.132 3.446 -6.640 1.00 72.88 161 ALA A N 1
ATOM 1205 C CA . ALA A 1 161 ? -13.969 2.613 -6.357 1.00 72.88 161 ALA A CA 1
ATOM 1206 C C . ALA A 1 161 ? -14.104 1.785 -5.069 1.00 72.88 161 ALA A C 1
ATOM 1208 O O . ALA A 1 161 ? -13.243 0.949 -4.821 1.00 72.88 161 ALA A O 1
ATOM 1209 N N . THR A 1 162 ? -15.136 2.008 -4.245 1.00 77.88 162 THR A N 1
ATOM 1210 C CA . THR A 1 162 ? -15.310 1.337 -2.940 1.00 77.88 162 THR A CA 1
ATOM 1211 C C . THR A 1 162 ? -16.610 0.554 -2.799 1.00 77.88 162 THR A C 1
ATOM 1213 O O . THR A 1 162 ? -16.700 -0.332 -1.948 1.00 77.88 162 THR A O 1
ATOM 1216 N N . VAL A 1 163 ? -17.626 0.853 -3.611 1.00 80.31 163 VAL A N 1
ATOM 1217 C CA . VAL A 1 163 ? -18.930 0.176 -3.552 1.00 80.31 163 VAL A CA 1
ATOM 1218 C C . VAL A 1 163 ? -18.775 -1.322 -3.833 1.00 80.31 163 VAL A C 1
ATOM 1220 O O . VAL A 1 163 ? -18.246 -1.715 -4.865 1.00 80.31 163 VAL A O 1
ATOM 1223 N N . GLY A 1 164 ? -19.272 -2.160 -2.917 1.00 81.19 164 GLY A N 1
ATOM 1224 C CA . GLY A 1 164 ? -19.247 -3.624 -3.046 1.00 81.19 164 GLY A CA 1
ATOM 1225 C C . GLY A 1 164 ? -17.941 -4.301 -2.611 1.00 81.19 164 GLY A C 1
ATOM 1226 O O . GLY A 1 164 ? -17.863 -5.525 -2.666 1.00 81.19 164 GLY A O 1
ATOM 1227 N N . HIS A 1 165 ? -16.946 -3.538 -2.147 1.00 85.88 165 HIS A N 1
ATOM 1228 C CA . HIS A 1 165 ? -15.652 -4.060 -1.700 1.00 85.88 165 HIS A CA 1
ATOM 1229 C C . HIS A 1 165 ? -15.499 -4.032 -0.168 1.00 85.88 165 HIS A C 1
ATOM 1231 O O . HIS A 1 165 ? -16.125 -3.222 0.519 1.00 85.88 165 HIS A O 1
ATOM 1237 N N . ASP A 1 166 ? -14.620 -4.887 0.369 1.00 88.88 166 ASP A N 1
ATOM 1238 C CA . ASP A 1 166 ? -14.289 -4.930 1.801 1.00 88.88 166 ASP A CA 1
ATOM 1239 C C . ASP A 1 166 ? -13.059 -4.043 2.112 1.00 88.88 166 ASP A C 1
ATOM 1241 O O . ASP A 1 166 ? -11.977 -4.295 1.569 1.00 88.88 166 ASP A O 1
ATOM 1245 N N . PRO A 1 167 ? -13.158 -3.044 3.016 1.00 89.19 167 PRO A N 1
ATOM 1246 C CA . PRO A 1 167 ? -12.024 -2.198 3.406 1.00 89.19 167 PRO A CA 1
ATOM 1247 C C . PRO A 1 167 ? -10.838 -2.970 4.005 1.00 89.19 167 PRO A C 1
ATOM 1249 O O . PRO A 1 167 ? -9.718 -2.454 4.020 1.00 89.19 167 PRO A O 1
ATOM 1252 N N . ARG A 1 168 ? -11.035 -4.209 4.478 1.00 90.31 168 ARG A N 1
ATOM 1253 C CA . ARG A 1 168 ? -9.953 -5.097 4.947 1.00 90.31 168 ARG A CA 1
ATOM 1254 C C . ARG A 1 168 ? -8.922 -5.389 3.864 1.00 90.31 168 ARG A C 1
ATOM 1256 O O . ARG A 1 168 ? -7.739 -5.560 4.169 1.00 90.31 168 ARG A O 1
ATOM 1263 N N . ASN A 1 169 ? -9.355 -5.440 2.607 1.00 90.75 169 ASN A N 1
ATOM 1264 C CA . ASN A 1 169 ? -8.472 -5.754 1.493 1.00 90.75 169 ASN A CA 1
ATOM 1265 C C . ASN A 1 169 ? -7.550 -4.584 1.153 1.00 90.75 169 ASN A C 1
ATOM 1267 O O . ASN A 1 169 ? -6.406 -4.827 0.761 1.00 90.75 169 ASN A O 1
ATOM 1271 N N . GLY A 1 170 ? -7.992 -3.350 1.411 1.00 91.69 170 GLY A N 1
ATOM 1272 C CA . GLY A 1 170 ? -7.260 -2.123 1.120 1.00 91.69 170 GLY A CA 1
ATOM 1273 C C . GLY A 1 170 ? -7.366 -1.698 -0.342 1.00 91.69 170 GLY A C 1
ATOM 1274 O O . GLY A 1 170 ? -8.220 -2.172 -1.091 1.00 91.69 170 GLY A O 1
ATOM 1275 N N . VAL A 1 171 ? -6.489 -0.779 -0.737 1.00 92.56 171 VAL A N 1
ATOM 1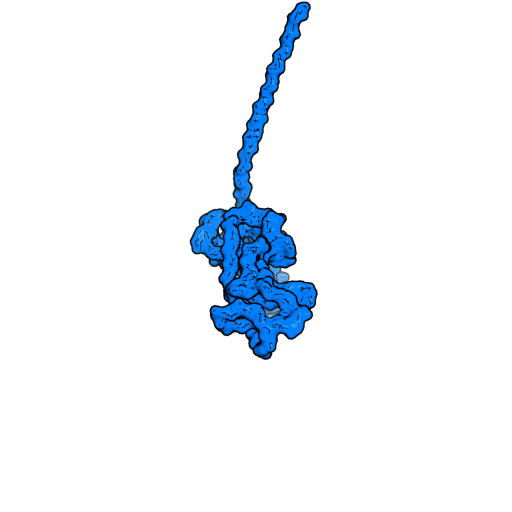276 C CA . VAL A 1 171 ? -6.474 -0.182 -2.079 1.00 92.56 171 VAL A CA 1
ATOM 1277 C C . VAL A 1 171 ? -5.129 -0.394 -2.748 1.00 92.56 171 VAL A C 1
ATOM 1279 O O . VAL A 1 171 ? -4.095 -0.415 -2.081 1.00 92.56 171 VAL A O 1
ATOM 1282 N N . THR A 1 172 ? -5.123 -0.511 -4.069 1.00 92.44 172 THR A N 1
ATOM 1283 C CA . THR A 1 172 ? -3.898 -0.678 -4.852 1.00 92.44 172 THR A CA 1
ATOM 1284 C C . THR A 1 172 ? -3.959 0.099 -6.156 1.00 92.44 172 THR A C 1
ATOM 1286 O O . THR A 1 172 ? -5.010 0.609 -6.547 1.00 92.44 172 THR A O 1
ATOM 1289 N N . CYS A 1 173 ? -2.820 0.219 -6.829 1.00 88.69 173 CYS A N 1
ATOM 1290 C CA . CYS A 1 173 ? -2.786 0.863 -8.128 1.00 88.69 173 CYS A CA 1
ATOM 1291 C C . CYS A 1 173 ? -3.346 -0.047 -9.221 1.00 88.69 173 CYS A C 1
ATOM 1293 O O . CYS A 1 173 ? -3.094 -1.254 -9.196 1.00 88.69 173 CYS A O 1
ATOM 1295 N N . PRO A 1 174 ? -4.082 0.513 -10.199 1.00 86.50 174 PRO A N 1
ATOM 1296 C CA . PRO A 1 174 ? -4.495 -0.239 -11.374 1.00 86.50 174 PRO A CA 1
ATOM 1297 C C . PRO A 1 174 ? -3.297 -0.871 -12.088 1.00 86.50 174 PRO A C 1
ATOM 1299 O O . PRO A 1 174 ? -2.178 -0.354 -12.044 1.00 86.50 174 PRO A O 1
ATOM 1302 N N . THR A 1 175 ? -3.537 -1.966 -12.806 1.00 80.88 175 THR A N 1
ATOM 1303 C CA . THR A 1 175 ? -2.503 -2.622 -13.612 1.00 80.88 175 THR A CA 1
ATOM 1304 C C . THR A 1 175 ? -1.839 -1.626 -14.569 1.00 80.88 175 THR A C 1
ATOM 1306 O O . THR A 1 175 ? -2.519 -0.873 -15.263 1.00 80.88 175 THR A O 1
ATOM 1309 N N . GLY A 1 176 ? -0.504 -1.625 -14.598 1.00 74.19 176 GLY A N 1
ATOM 1310 C CA . GLY A 1 176 ? 0.293 -0.700 -15.412 1.00 74.19 176 GLY A CA 1
ATOM 1311 C C . GLY A 1 176 ? 0.658 0.618 -14.720 1.00 74.19 176 GLY A C 1
ATOM 1312 O O . GLY A 1 176 ? 1.438 1.381 -15.275 1.00 74.19 176 GLY A O 1
ATOM 1313 N N . PHE A 1 177 ? 0.162 0.874 -13.504 1.00 80.88 177 PHE A N 1
ATOM 1314 C CA . PHE A 1 177 ? 0.540 2.041 -12.707 1.00 80.88 177 PHE A CA 1
ATOM 1315 C C . PHE A 1 177 ? 1.498 1.638 -11.582 1.00 80.88 177 PHE A C 1
ATOM 1317 O O . PHE A 1 177 ? 1.306 0.629 -10.905 1.00 80.88 177 PHE A O 1
ATOM 1324 N N . ALA A 1 178 ? 2.534 2.444 -11.370 1.00 81.00 178 ALA A N 1
ATOM 1325 C CA . ALA A 1 178 ? 3.454 2.308 -10.256 1.00 81.00 178 ALA A CA 1
ATOM 1326 C C . ALA A 1 178 ? 2.865 2.930 -8.982 1.00 81.00 178 ALA A C 1
ATOM 1328 O O . ALA A 1 178 ? 2.222 3.984 -9.012 1.00 81.00 178 ALA A O 1
ATOM 1329 N N . THR A 1 179 ? 3.127 2.273 -7.853 1.00 85.25 179 THR A N 1
ATOM 1330 C CA . THR A 1 179 ? 2.766 2.755 -6.520 1.00 85.25 179 THR A CA 1
ATOM 1331 C C . THR A 1 179 ? 3.820 3.726 -6.011 1.00 85.25 179 THR A C 1
ATOM 1333 O O . THR A 1 179 ? 4.981 3.359 -5.834 1.00 85.25 179 THR A O 1
ATOM 1336 N N . GLU A 1 180 ? 3.408 4.949 -5.705 1.00 86.50 180 GLU A N 1
ATOM 1337 C CA . GLU A 1 180 ? 4.215 5.906 -4.961 1.00 86.50 180 GLU A CA 1
ATOM 1338 C C . GLU A 1 180 ? 3.630 6.090 -3.560 1.00 86.50 180 GLU A C 1
ATOM 1340 O O . GLU A 1 180 ? 2.441 6.368 -3.391 1.00 86.50 180 GLU A O 1
ATOM 1345 N N . LEU A 1 181 ? 4.477 5.922 -2.545 1.00 86.44 181 LEU A N 1
ATOM 1346 C CA . LEU A 1 181 ? 4.103 6.099 -1.147 1.00 86.44 181 LEU A CA 1
ATOM 1347 C C . LEU A 1 181 ? 4.587 7.460 -0.652 1.00 86.44 181 LEU A C 1
ATOM 1349 O O . LEU A 1 181 ? 5.765 7.791 -0.771 1.00 86.44 181 LEU A O 1
ATOM 1353 N N . LEU A 1 182 ? 3.674 8.220 -0.059 1.00 84.50 182 LEU A N 1
ATOM 1354 C CA . LEU A 1 182 ? 3.897 9.570 0.447 1.00 84.50 182 LEU A CA 1
ATOM 1355 C C . LEU A 1 182 ? 3.593 9.623 1.952 1.00 84.50 182 LEU A C 1
ATOM 1357 O O . LEU A 1 182 ? 3.011 8.692 2.519 1.00 84.50 182 LEU A O 1
ATOM 1361 N N . ASP A 1 183 ? 4.009 10.711 2.601 1.00 85.81 183 ASP A N 1
ATOM 1362 C CA . ASP A 1 183 ? 3.710 11.042 4.002 1.00 85.81 183 ASP A CA 1
ATOM 1363 C C . ASP A 1 183 ? 3.955 9.870 4.968 1.00 85.81 183 ASP A C 1
ATOM 1365 O O . ASP A 1 183 ? 3.049 9.390 5.650 1.00 85.81 183 ASP A O 1
ATOM 1369 N N . ASN A 1 184 ? 5.190 9.358 4.986 1.00 85.75 184 ASN A N 1
ATOM 1370 C CA . ASN A 1 184 ? 5.584 8.201 5.799 1.00 85.75 184 ASN A CA 1
ATOM 1371 C C . ASN A 1 184 ? 4.718 6.953 5.543 1.00 85.75 184 ASN A C 1
ATOM 1373 O O . ASN A 1 184 ? 4.349 6.241 6.474 1.00 85.75 184 ASN A O 1
ATOM 1377 N N . ARG A 1 185 ? 4.408 6.679 4.266 1.00 86.44 185 ARG A N 1
ATOM 1378 C CA . ARG A 1 185 ? 3.602 5.529 3.808 1.00 86.44 185 ARG A CA 1
ATOM 1379 C C . ARG A 1 185 ? 2.135 5.565 4.248 1.00 86.44 185 ARG A C 1
ATOM 1381 O O . ARG A 1 185 ? 1.457 4.544 4.184 1.00 86.44 185 ARG A O 1
ATOM 1388 N N . ARG A 1 186 ? 1.626 6.728 4.664 1.00 89.56 186 ARG A N 1
ATOM 1389 C CA . ARG A 1 186 ? 0.200 6.924 4.976 1.00 89.56 186 ARG A CA 1
ATOM 1390 C C . ARG A 1 186 ? -0.639 7.284 3.759 1.00 89.56 186 ARG A C 1
ATOM 1392 O O . ARG A 1 186 ? -1.865 7.269 3.851 1.00 89.56 186 ARG A O 1
ATOM 1399 N N . ARG A 1 187 ? 0.010 7.627 2.648 1.00 89.75 187 ARG A N 1
ATOM 1400 C CA . ARG A 1 187 ? -0.638 8.045 1.411 1.00 89.75 187 ARG A CA 1
ATOM 1401 C C . ARG A 1 187 ? -0.098 7.255 0.230 1.00 89.75 187 ARG A C 1
ATOM 1403 O O . ARG A 1 187 ? 1.102 6.998 0.153 1.00 89.75 187 ARG A O 1
ATOM 1410 N N . LEU A 1 188 ? -0.999 6.859 -0.661 1.00 90.50 188 LEU A N 1
ATOM 1411 C CA . LEU A 1 188 ? -0.713 6.079 -1.857 1.00 90.50 188 LEU A CA 1
ATOM 1412 C C . LEU A 1 188 ? -1.180 6.858 -3.082 1.00 90.50 188 LEU A C 1
ATOM 1414 O O . LEU A 1 188 ? -2.336 7.267 -3.172 1.00 90.50 188 LEU A O 1
ATOM 1418 N N . ARG A 1 189 ? -0.272 7.046 -4.035 1.00 89.88 189 ARG A N 1
ATOM 1419 C CA . ARG A 1 189 ? -0.535 7.690 -5.320 1.00 89.88 189 ARG A CA 1
ATOM 1420 C C . ARG A 1 189 ? -0.176 6.734 -6.447 1.00 89.88 189 ARG A C 1
ATOM 1422 O O . ARG A 1 189 ? 0.859 6.073 -6.387 1.00 89.88 189 ARG A O 1
ATOM 1429 N N . CYS A 1 190 ? -1.029 6.666 -7.465 1.00 87.25 190 CYS A N 1
ATOM 1430 C CA . CYS A 1 190 ? -0.779 5.840 -8.637 1.00 87.25 190 CYS A CA 1
ATOM 1431 C C . CYS A 1 190 ? -0.326 6.714 -9.788 1.00 87.25 190 CYS A C 1
ATOM 1433 O O . CYS A 1 190 ? -1.052 7.596 -10.245 1.00 87.25 190 CYS A O 1
ATOM 1435 N N . MET A 1 191 ? 0.888 6.447 -10.245 1.00 84.69 191 MET A N 1
ATOM 1436 C CA . MET A 1 191 ? 1.480 7.117 -11.389 1.00 84.69 191 MET A CA 1
ATOM 1437 C C . MET A 1 191 ? 1.697 6.106 -12.494 1.00 84.69 191 MET A C 1
ATOM 1439 O O . MET A 1 191 ? 2.219 5.019 -12.260 1.00 84.69 191 MET A O 1
ATOM 1443 N N . ASN A 1 192 ? 1.300 6.454 -13.707 1.00 74.56 192 ASN A N 1
ATOM 1444 C CA . ASN A 1 192 ? 1.757 5.722 -14.862 1.00 74.56 192 ASN A CA 1
ATOM 1445 C C . ASN A 1 192 ? 3.258 5.966 -14.951 1.00 74.56 192 ASN A C 1
ATOM 1447 O O . ASN A 1 192 ? 3.730 7.102 -14.930 1.00 74.56 192 ASN A O 1
ATOM 1451 N N . ALA A 1 193 ? 4.011 4.887 -14.972 1.00 70.81 193 ALA A N 1
ATOM 1452 C CA . ALA A 1 193 ? 5.409 4.958 -15.300 1.00 70.81 193 ALA A CA 1
ATOM 1453 C C . ALA A 1 193 ? 5.537 4.145 -16.576 1.00 70.81 193 ALA A C 1
ATOM 1455 O O . ALA A 1 193 ? 5.154 2.976 -16.593 1.00 70.81 193 ALA A O 1
ATOM 1456 N N . ASP A 1 194 ? 6.028 4.760 -17.650 1.00 75.12 194 ASP A N 1
ATOM 1457 C CA . ASP A 1 194 ? 6.395 3.985 -18.822 1.00 75.12 194 ASP A CA 1
ATOM 1458 C C . ASP A 1 194 ? 7.602 3.140 -18.413 1.00 75.12 194 ASP A C 1
ATOM 1460 O O . ASP A 1 194 ? 8.705 3.653 -18.221 1.00 75.12 194 ASP A O 1
ATOM 1464 N N . VAL A 1 195 ? 7.356 1.858 -18.152 1.00 78.31 195 VAL A N 1
ATOM 1465 C CA . VAL A 1 195 ? 8.374 0.891 -17.754 1.00 78.31 195 VAL A CA 1
ATOM 1466 C C . VAL A 1 195 ? 8.729 0.075 -18.981 1.00 78.31 195 VAL A C 1
ATOM 1468 O O . VAL A 1 195 ? 7.920 -0.693 -19.503 1.00 78.31 195 VAL A O 1
ATOM 1471 N N . ARG A 1 196 ? 9.973 0.204 -19.427 1.00 83.00 196 ARG A N 1
ATOM 1472 C CA . ARG A 1 196 ? 10.502 -0.521 -20.580 1.00 83.00 196 ARG A CA 1
ATOM 1473 C C . ARG A 1 196 ? 11.666 -1.374 -20.141 1.00 83.00 196 ARG A C 1
ATOM 1475 O O . ARG A 1 196 ? 12.537 -0.924 -19.405 1.00 83.00 196 ARG A O 1
ATOM 1482 N N . LYS A 1 197 ? 11.707 -2.617 -20.612 1.00 86.88 197 LYS A N 1
ATOM 1483 C CA . LYS A 1 197 ? 12.836 -3.509 -20.338 1.00 86.88 197 LYS A CA 1
ATOM 1484 C C . LYS A 1 197 ? 14.120 -2.879 -20.873 1.00 86.88 197 LYS A C 1
ATOM 1486 O O . LYS A 1 197 ? 14.101 -2.340 -21.986 1.00 86.88 197 LYS A O 1
ATOM 1491 N N . ALA A 1 198 ? 15.214 -2.973 -20.121 1.00 88.31 198 ALA A N 1
ATOM 1492 C CA . ALA A 1 198 ? 16.523 -2.570 -20.606 1.00 88.31 198 ALA A CA 1
ATOM 1493 C C . ALA A 1 198 ? 16.950 -3.461 -21.781 1.00 88.31 198 ALA A C 1
ATOM 1495 O O . ALA A 1 198 ? 16.905 -4.700 -21.714 1.00 88.31 198 ALA A O 1
ATOM 1496 N N . GLY A 1 199 ? 17.323 -2.799 -22.871 1.00 88.69 199 GLY A N 1
ATOM 1497 C CA . GLY A 1 199 ? 17.783 -3.381 -24.122 1.00 88.69 199 GLY A CA 1
ATOM 1498 C C . GLY A 1 199 ? 19.055 -2.713 -24.624 1.00 88.69 199 GLY A C 1
ATOM 1499 O O . GLY A 1 199 ? 19.599 -1.816 -23.981 1.00 88.69 199 GLY A O 1
ATOM 1500 N N . CYS A 1 200 ? 19.501 -3.148 -25.795 1.00 87.56 200 CYS A N 1
ATOM 1501 C CA . CYS A 1 200 ? 20.616 -2.546 -26.510 1.00 87.56 200 CYS A CA 1
ATOM 1502 C C . CYS A 1 200 ? 20.168 -2.075 -27.885 1.00 87.56 200 CYS A C 1
ATOM 1504 O O . CYS A 1 200 ? 19.149 -2.537 -28.401 1.00 87.56 200 CYS A O 1
ATOM 1506 N N . ASP A 1 201 ? 20.940 -1.156 -28.454 1.00 77.44 201 ASP A N 1
ATOM 1507 C CA . ASP A 1 201 ? 20.742 -0.714 -29.826 1.00 77.44 201 ASP A CA 1
ATOM 1508 C C . ASP A 1 201 ? 20.891 -1.898 -30.793 1.00 77.44 201 ASP A C 1
ATOM 1510 O O . ASP A 1 201 ? 21.760 -2.755 -30.625 1.00 77.44 201 ASP A O 1
ATOM 1514 N N . ALA A 1 202 ? 20.047 -1.945 -31.819 1.00 73.25 202 ALA A N 1
ATOM 1515 C CA . ALA A 1 202 ? 20.105 -2.987 -32.832 1.00 73.25 202 ALA A CA 1
ATOM 1516 C C . ALA A 1 202 ? 21.391 -2.910 -33.674 1.00 73.25 202 ALA A C 1
ATOM 1518 O O . ALA A 1 202 ? 21.765 -3.903 -34.292 1.00 73.25 202 ALA A O 1
ATOM 1519 N N . VAL A 1 203 ? 22.078 -1.760 -33.700 1.00 73.75 203 VAL A N 1
ATOM 1520 C CA . VAL A 1 203 ? 23.258 -1.540 -34.548 1.00 73.75 203 VAL A CA 1
ATOM 1521 C C . VAL A 1 203 ? 24.492 -1.208 -33.712 1.00 73.75 203 VAL A C 1
ATOM 1523 O O . VAL A 1 203 ? 24.480 -0.297 -32.886 1.00 73.75 203 VAL A O 1
ATOM 1526 N N . ASN A 1 204 ? 25.595 -1.920 -33.960 1.00 72.62 204 ASN A N 1
ATOM 1527 C CA . ASN A 1 204 ? 26.911 -1.544 -33.450 1.00 72.62 204 ASN A CA 1
ATOM 1528 C C . ASN A 1 204 ? 27.673 -0.726 -34.510 1.00 72.62 204 ASN A C 1
ATOM 1530 O O . ASN A 1 204 ? 28.048 -1.291 -35.540 1.00 72.62 204 ASN A O 1
ATOM 1534 N N . PRO A 1 205 ? 27.965 0.568 -34.275 1.00 71.50 205 PRO A N 1
ATOM 1535 C CA . PRO A 1 205 ? 28.691 1.392 -35.243 1.00 71.50 205 PRO A CA 1
ATOM 1536 C C . PRO A 1 205 ? 30.143 0.936 -35.455 1.00 71.50 205 PRO A C 1
ATOM 1538 O O . PRO A 1 205 ? 30.731 1.250 -36.484 1.00 71.50 205 PRO A O 1
ATOM 1541 N N . LEU A 1 206 ? 30.724 0.186 -34.510 1.00 73.06 206 LEU A N 1
ATOM 1542 C CA . LEU A 1 206 ? 32.081 -0.354 -34.626 1.00 73.06 206 LEU A CA 1
ATOM 1543 C C . LEU A 1 206 ? 32.137 -1.637 -35.460 1.00 73.06 206 LEU A C 1
ATOM 1545 O O . LEU A 1 206 ? 33.198 -1.977 -35.969 1.00 73.06 206 LEU A O 1
ATOM 1549 N N . ASN A 1 207 ? 31.025 -2.366 -35.573 1.00 78.19 207 ASN A N 1
ATOM 1550 C CA . ASN A 1 207 ? 30.917 -3.571 -36.386 1.00 78.19 207 ASN A CA 1
ATOM 1551 C C . ASN A 1 207 ? 29.439 -3.847 -36.720 1.00 78.19 207 ASN A C 1
ATOM 1553 O O . ASN A 1 207 ? 28.750 -4.506 -35.937 1.00 78.19 207 ASN A O 1
ATOM 1557 N N . PRO A 1 208 ? 28.946 -3.404 -37.889 1.00 79.06 208 PRO A N 1
ATOM 1558 C CA . PRO A 1 208 ? 27.552 -3.600 -38.289 1.00 79.06 208 PRO A CA 1
ATOM 1559 C C . PRO A 1 208 ? 27.114 -5.071 -38.372 1.00 79.06 208 PRO A C 1
ATOM 1561 O O . PRO A 1 208 ? 25.920 -5.355 -38.326 1.00 79.06 208 PRO A O 1
ATOM 1564 N N . LEU A 1 209 ? 28.062 -6.011 -38.480 1.00 81.12 209 LEU A N 1
ATOM 1565 C CA . LEU A 1 209 ? 27.798 -7.454 -38.529 1.00 81.12 209 LEU A CA 1
ATOM 1566 C C . LEU A 1 209 ? 27.657 -8.088 -37.134 1.00 81.12 209 LEU A C 1
ATOM 1568 O O . LEU A 1 209 ? 27.266 -9.249 -37.026 1.00 81.12 209 LEU A O 1
ATOM 1572 N N . SER A 1 210 ? 27.967 -7.351 -36.063 1.00 82.12 210 SER A N 1
ATOM 1573 C CA . SER A 1 210 ? 27.807 -7.796 -34.678 1.00 82.12 210 SER A CA 1
ATOM 1574 C C . SER A 1 210 ? 26.904 -6.814 -33.921 1.00 82.12 210 SER A C 1
ATOM 1576 O O . SER A 1 210 ? 27.402 -5.855 -33.333 1.00 82.12 210 SER A O 1
ATOM 1578 N N . PRO A 1 211 ? 25.573 -7.009 -33.912 1.00 83.38 211 PRO A N 1
ATOM 1579 C CA . PRO A 1 211 ? 24.667 -6.128 -33.175 1.00 83.38 211 PRO A CA 1
ATOM 1580 C C . PRO A 1 211 ? 24.965 -6.166 -31.670 1.00 83.38 211 PRO A C 1
ATOM 1582 O O . PRO A 1 211 ? 25.548 -7.132 -31.165 1.00 83.38 211 PRO A O 1
ATOM 1585 N N . TRP A 1 212 ? 24.575 -5.121 -30.937 1.00 86.50 212 TRP A N 1
ATOM 1586 C CA . TRP A 1 212 ? 24.687 -5.157 -29.482 1.00 86.50 212 TRP A CA 1
ATOM 1587 C C . TRP A 1 212 ? 23.708 -6.176 -28.902 1.00 86.50 212 TRP A C 1
ATOM 1589 O O . TRP A 1 212 ? 22.527 -6.206 -29.243 1.00 86.50 212 TRP A O 1
ATOM 1599 N N . ALA A 1 213 ? 24.197 -6.985 -27.972 1.00 88.69 213 ALA A N 1
ATOM 1600 C CA . ALA A 1 213 ? 23.398 -7.920 -27.201 1.00 88.69 213 ALA A CA 1
ATOM 1601 C C . ALA A 1 213 ? 23.383 -7.503 -25.729 1.00 88.69 213 ALA A C 1
ATOM 1603 O O . ALA A 1 213 ? 24.364 -6.963 -25.215 1.00 88.69 213 ALA A O 1
ATOM 1604 N N . VAL A 1 214 ? 22.272 -7.772 -25.041 1.00 89.38 214 VAL A N 1
ATOM 1605 C CA . VAL A 1 214 ? 22.185 -7.551 -23.594 1.00 89.38 214 VAL A CA 1
ATOM 1606 C C . VAL A 1 214 ? 22.819 -8.733 -22.872 1.00 89.38 214 VAL A C 1
ATOM 1608 O O . VAL A 1 214 ? 22.347 -9.863 -22.992 1.00 89.38 214 VAL A O 1
ATOM 1611 N N . GLU A 1 215 ? 23.843 -8.462 -22.077 1.00 90.69 215 GLU A N 1
ATOM 1612 C CA . GLU A 1 215 ? 24.386 -9.394 -21.100 1.00 90.69 215 GLU A CA 1
ATOM 1613 C C . GLU A 1 215 ? 23.741 -9.116 -19.736 1.00 90.69 215 GLU A C 1
ATOM 1615 O O . GLU A 1 215 ? 23.942 -8.043 -19.162 1.00 90.69 215 GLU A O 1
ATOM 1620 N N . ARG A 1 216 ? 22.948 -10.075 -19.237 1.00 88.12 216 ARG A N 1
ATOM 1621 C CA . ARG A 1 216 ? 22.238 -9.951 -17.957 1.00 88.12 216 ARG A CA 1
ATOM 1622 C C . ARG A 1 216 ? 23.165 -10.291 -16.797 1.00 88.12 216 ARG A C 1
ATOM 1624 O O . ARG A 1 216 ? 23.732 -11.385 -16.769 1.00 88.12 216 ARG A O 1
ATOM 1631 N N . ARG A 1 217 ? 23.329 -9.369 -15.850 1.00 82.25 217 ARG A N 1
ATOM 1632 C CA . ARG A 1 217 ? 24.172 -9.542 -14.658 1.00 82.25 217 ARG A CA 1
ATOM 1633 C C . ARG A 1 217 ? 23.515 -8.840 -13.479 1.00 82.25 217 ARG A C 1
ATOM 1635 O O . ARG A 1 217 ? 22.973 -7.758 -13.652 1.00 82.25 217 ARG A O 1
ATOM 1642 N N . SER A 1 218 ? 23.635 -9.423 -12.285 1.00 79.88 218 SER A N 1
ATOM 1643 C CA . SER A 1 218 ? 23.196 -8.731 -11.070 1.00 79.88 218 SER A CA 1
ATOM 1644 C C . SER A 1 218 ? 23.963 -7.418 -10.898 1.00 79.88 218 SER A C 1
ATOM 1646 O O . SER A 1 218 ? 25.160 -7.328 -11.191 1.00 79.88 218 SER A O 1
ATOM 1648 N N . GLY A 1 219 ? 23.245 -6.400 -10.450 1.00 83.62 219 GLY A N 1
ATOM 1649 C CA . GLY A 1 219 ? 23.664 -5.023 -10.284 1.00 83.62 219 GLY A CA 1
ATOM 1650 C C . GLY A 1 219 ? 23.335 -4.159 -11.495 1.00 83.62 219 GLY A C 1
ATOM 1651 O O . GLY A 1 219 ? 22.788 -3.075 -11.316 1.00 83.62 219 GLY A O 1
ATOM 1652 N N . ARG A 1 220 ? 23.702 -4.590 -12.709 1.00 85.44 220 ARG A N 1
ATOM 1653 C CA . ARG A 1 220 ? 23.445 -3.825 -13.937 1.00 85.44 220 ARG A CA 1
ATOM 1654 C C . ARG A 1 220 ? 23.596 -4.678 -15.193 1.00 85.44 220 ARG A C 1
ATOM 1656 O O . ARG A 1 220 ? 24.632 -5.313 -15.407 1.00 85.44 220 ARG A O 1
ATOM 1663 N N . ASP A 1 221 ? 22.629 -4.552 -16.089 1.00 87.50 221 ASP A N 1
ATOM 1664 C CA . ASP A 1 221 ? 22.674 -5.087 -17.441 1.00 87.50 221 ASP A CA 1
ATOM 1665 C C . ASP A 1 221 ? 23.646 -4.297 -18.322 1.00 87.50 221 ASP A C 1
ATOM 1667 O O . ASP A 1 221 ? 23.685 -3.061 -18.322 1.00 87.50 221 ASP A O 1
ATOM 1671 N N . LEU A 1 222 ? 24.424 -5.022 -19.126 1.00 89.06 222 LEU A N 1
ATOM 1672 C CA . LEU A 1 222 ? 25.426 -4.437 -20.012 1.00 89.06 222 LEU A CA 1
ATOM 1673 C C . LEU A 1 222 ? 25.073 -4.690 -21.472 1.00 89.06 222 LEU A C 1
ATOM 1675 O O . LEU A 1 222 ? 24.635 -5.777 -21.840 1.00 89.06 222 LEU A O 1
ATOM 1679 N N . CYS A 1 223 ? 25.345 -3.705 -22.323 1.00 89.62 223 CYS A N 1
ATOM 1680 C CA . CYS A 1 223 ? 25.367 -3.926 -23.762 1.00 89.62 223 CYS A CA 1
ATOM 1681 C C . CYS A 1 223 ? 26.746 -4.399 -24.183 1.00 89.62 223 CYS A C 1
ATOM 1683 O O . CYS A 1 223 ? 27.741 -3.745 -23.885 1.00 89.62 223 CYS A O 1
ATOM 1685 N N . VAL A 1 224 ? 26.815 -5.535 -24.870 1.00 91.19 224 VAL A N 1
ATOM 1686 C CA . VAL A 1 224 ? 28.073 -6.132 -25.325 1.00 91.19 224 VAL A CA 1
ATOM 1687 C C . VAL A 1 224 ? 28.013 -6.472 -26.803 1.00 91.19 224 VAL A C 1
ATOM 1689 O O . VAL A 1 224 ? 26.963 -6.835 -27.328 1.00 91.19 224 VAL A O 1
ATOM 1692 N N . SER A 1 225 ? 29.138 -6.328 -27.488 1.00 90.19 225 SER A N 1
ATOM 1693 C CA . SER A 1 225 ? 29.278 -6.677 -28.901 1.00 90.19 225 SER A CA 1
ATOM 1694 C C . SER A 1 225 ? 30.716 -7.125 -29.188 1.00 90.19 225 SER A C 1
ATOM 1696 O O . SER A 1 225 ? 31.546 -7.190 -28.273 1.00 90.19 225 SER A O 1
ATOM 1698 N N . LYS A 1 226 ? 31.011 -7.464 -30.445 1.00 88.75 226 LYS A N 1
ATOM 1699 C CA . LYS A 1 226 ? 32.359 -7.712 -30.949 1.00 88.75 226 LYS A CA 1
ATOM 1700 C C . LYS A 1 226 ? 32.753 -6.634 -31.952 1.00 88.75 226 LYS A C 1
ATOM 1702 O O . LYS A 1 226 ? 31.963 -6.286 -32.825 1.00 88.75 226 LYS A O 1
ATOM 1707 N N . ASP A 1 227 ? 33.972 -6.119 -31.853 1.00 84.88 227 ASP A N 1
ATOM 1708 C CA . ASP A 1 227 ? 34.526 -5.237 -32.885 1.00 84.88 227 ASP A CA 1
ATOM 1709 C C . ASP A 1 227 ? 34.864 -6.009 -34.180 1.00 84.88 227 ASP A C 1
ATOM 1711 O O . ASP A 1 227 ? 34.638 -7.219 -34.278 1.00 84.88 227 ASP A O 1
ATOM 1715 N N . ILE A 1 228 ? 35.393 -5.317 -35.196 1.00 83.25 228 ILE A N 1
ATOM 1716 C CA . ILE A 1 228 ? 35.795 -5.935 -36.475 1.00 83.25 228 ILE A CA 1
ATOM 1717 C C . ILE A 1 228 ? 36.895 -6.996 -36.331 1.00 83.25 228 ILE A C 1
ATOM 1719 O O . ILE A 1 228 ? 37.039 -7.849 -37.201 1.00 83.25 228 ILE A O 1
ATOM 1723 N N . THR A 1 229 ? 37.663 -6.955 -35.241 1.00 87.19 229 THR A N 1
ATOM 1724 C CA . THR A 1 229 ? 38.714 -7.931 -34.926 1.00 87.19 229 THR A CA 1
ATOM 1725 C C . THR A 1 229 ? 38.207 -9.087 -34.060 1.00 87.19 229 THR A C 1
ATOM 1727 O O . THR A 1 229 ? 38.957 -10.010 -33.756 1.00 87.19 229 THR A O 1
ATOM 1730 N N . GLY A 1 230 ? 36.924 -9.071 -33.685 1.00 84.31 230 GLY A N 1
ATOM 1731 C CA . GLY A 1 230 ? 36.289 -10.091 -32.858 1.00 84.31 230 GLY A CA 1
ATOM 1732 C C . GLY A 1 230 ? 36.450 -9.883 -31.350 1.00 84.31 230 GLY A C 1
ATOM 1733 O O . GLY A 1 230 ? 35.962 -10.719 -30.582 1.00 84.31 230 GLY A O 1
ATOM 1734 N N . ASN A 1 231 ? 37.080 -8.792 -30.905 1.00 90.12 231 ASN A N 1
ATOM 1735 C CA . ASN A 1 231 ? 37.270 -8.510 -29.484 1.00 90.12 231 ASN A CA 1
ATOM 1736 C C . ASN A 1 231 ? 35.972 -8.027 -28.841 1.00 90.12 231 ASN A C 1
ATOM 1738 O O . ASN A 1 231 ? 35.198 -7.279 -29.440 1.00 90.12 231 ASN A O 1
ATOM 1742 N N . ARG A 1 232 ? 35.746 -8.431 -27.587 1.00 90.62 232 ARG A N 1
ATOM 1743 C CA . ARG A 1 232 ? 34.573 -8.015 -26.813 1.00 90.62 232 ARG A CA 1
ATOM 1744 C C . ARG A 1 232 ? 34.659 -6.528 -26.475 1.00 90.62 232 ARG A C 1
ATOM 1746 O O . ARG A 1 232 ? 35.592 -6.098 -25.803 1.00 90.62 232 ARG A O 1
ATOM 1753 N N . VAL A 1 233 ? 33.617 -5.788 -26.831 1.00 88.50 233 VAL A N 1
ATOM 1754 C CA . VAL A 1 233 ? 33.421 -4.382 -26.462 1.00 88.50 233 VAL A CA 1
ATOM 1755 C C . VAL A 1 233 ? 32.169 -4.231 -25.602 1.00 88.50 233 VAL A C 1
ATOM 1757 O O . VAL A 1 233 ? 31.199 -4.973 -25.766 1.00 88.50 233 VAL A O 1
ATOM 1760 N N . VAL A 1 234 ? 32.198 -3.285 -24.661 1.00 87.38 234 VAL A N 1
ATOM 1761 C CA . VAL A 1 234 ? 31.076 -2.971 -23.763 1.00 87.38 234 VAL A CA 1
ATOM 1762 C C . VAL A 1 234 ? 30.553 -1.580 -24.099 1.00 87.38 234 VAL A C 1
ATOM 1764 O O . VAL A 1 234 ? 31.319 -0.621 -24.158 1.00 87.38 234 VAL A O 1
ATOM 1767 N N . GLY A 1 235 ? 29.251 -1.482 -24.338 1.00 78.88 235 GLY A N 1
ATOM 1768 C CA . GLY A 1 235 ? 28.545 -0.237 -24.598 1.00 78.88 235 GLY A CA 1
ATOM 1769 C C . GLY A 1 235 ? 28.376 0.584 -23.322 1.00 78.88 235 GLY A C 1
ATOM 1770 O O . GLY A 1 235 ? 28.422 0.063 -22.210 1.00 78.88 235 GLY A O 1
ATOM 1771 N N . GLN A 1 236 ? 28.167 1.890 -23.477 1.00 72.75 236 GLN A N 1
ATOM 1772 C CA . GLN A 1 236 ? 28.122 2.822 -22.344 1.00 72.75 236 GLN A CA 1
ATOM 1773 C C . GLN A 1 236 ? 26.872 2.653 -21.459 1.00 72.75 236 GLN A C 1
ATOM 1775 O O . GLN A 1 236 ? 26.935 2.824 -20.237 1.00 72.75 236 GLN A O 1
ATOM 1780 N N . TYR A 1 237 ? 25.724 2.335 -22.060 1.00 78.62 237 TYR A N 1
ATOM 1781 C CA . TYR A 1 237 ? 24.451 2.179 -21.360 1.00 78.62 237 TYR A CA 1
ATOM 1782 C C . TYR A 1 237 ? 23.491 1.269 -22.131 1.00 78.62 237 TYR A C 1
ATOM 1784 O O . TYR A 1 237 ? 23.592 1.123 -23.348 1.00 78.62 237 TYR A O 1
ATOM 1792 N N . THR A 1 238 ? 22.556 0.664 -21.401 1.00 88.19 238 THR A N 1
ATOM 1793 C CA . THR A 1 238 ? 21.339 0.074 -21.964 1.00 88.19 238 THR A CA 1
ATOM 1794 C C . THR A 1 238 ? 20.324 1.173 -22.269 1.00 88.19 238 THR A C 1
ATOM 1796 O O . THR A 1 238 ? 20.435 2.292 -21.773 1.00 88.19 238 THR A O 1
ATOM 1799 N N . ILE A 1 239 ? 19.310 0.857 -23.064 1.00 88.19 239 ILE A N 1
ATOM 1800 C CA . ILE A 1 239 ? 18.250 1.784 -23.476 1.00 88.19 239 ILE A CA 1
ATOM 1801 C C . ILE A 1 239 ? 16.857 1.186 -23.215 1.00 88.19 239 ILE A C 1
ATOM 1803 O O . ILE A 1 239 ? 16.726 -0.042 -23.154 1.00 88.19 239 ILE A O 1
ATOM 1807 N N . PRO A 1 240 ? 15.802 2.007 -23.055 1.00 87.25 240 PRO A N 1
ATOM 1808 C CA . PRO A 1 240 ? 14.431 1.511 -22.977 1.00 87.25 240 PRO A CA 1
ATOM 1809 C C . PRO A 1 240 ? 14.011 0.882 -24.316 1.00 87.25 240 PRO A C 1
ATOM 1811 O O . PRO A 1 240 ? 14.042 1.522 -25.367 1.00 87.25 240 PRO A O 1
ATOM 1814 N N . THR A 1 241 ? 13.603 -0.387 -24.292 1.00 83.81 241 THR A N 1
ATOM 1815 C CA . THR A 1 241 ? 13.150 -1.102 -25.500 1.00 83.81 241 THR A CA 1
ATOM 1816 C C . THR A 1 241 ? 11.867 -0.512 -26.095 1.00 83.81 241 THR A C 1
ATOM 1818 O O . THR A 1 241 ? 10.945 -0.142 -25.374 1.00 83.81 241 THR A O 1
ATOM 1821 N N . GLY A 1 242 ? 11.780 -0.461 -27.430 1.00 73.69 242 GLY A N 1
ATOM 1822 C CA . GLY A 1 242 ? 10.550 -0.086 -28.145 1.00 73.69 242 GLY A CA 1
ATOM 1823 C C . GLY A 1 242 ? 10.182 1.402 -28.103 1.00 73.69 242 GLY A C 1
ATOM 1824 O O . GLY A 1 242 ? 9.082 1.755 -28.512 1.00 73.69 242 GLY A O 1
ATOM 1825 N N . VAL A 1 243 ? 11.085 2.268 -27.632 1.00 69.38 243 VAL A N 1
ATOM 1826 C CA . VAL A 1 243 ? 10.869 3.728 -27.532 1.00 69.38 243 VAL A CA 1
ATOM 1827 C C . VAL A 1 243 ? 11.532 4.487 -28.694 1.00 69.38 243 VAL A C 1
ATOM 1829 O O . VAL A 1 243 ? 11.543 5.709 -28.730 1.00 69.38 243 VAL A O 1
ATOM 1832 N N . GLY A 1 244 ? 12.125 3.774 -29.657 1.00 63.97 244 GLY A N 1
ATOM 1833 C CA . GLY A 1 244 ? 12.878 4.402 -30.749 1.00 63.97 244 GLY A CA 1
ATOM 1834 C C . GLY A 1 244 ? 14.168 5.089 -30.286 1.00 63.97 244 GLY A C 1
ATOM 1835 O O . GLY A 1 244 ? 14.737 5.874 -31.039 1.00 63.97 244 GLY A O 1
ATOM 1836 N N . TYR A 1 245 ? 14.643 4.794 -29.068 1.00 63.22 245 TYR A N 1
ATOM 1837 C CA . TYR A 1 245 ? 15.984 5.182 -28.644 1.00 63.22 245 TYR A CA 1
ATOM 1838 C C . TYR A 1 245 ? 17.005 4.436 -29.499 1.00 63.22 245 TYR A C 1
ATOM 1840 O O . TYR A 1 245 ? 17.096 3.215 -29.454 1.00 63.22 245 TYR A O 1
ATOM 1848 N N . VAL A 1 246 ? 17.755 5.194 -30.283 1.00 55.81 246 VAL A N 1
ATOM 1849 C CA . VAL A 1 246 ? 18.937 4.752 -31.028 1.00 55.81 246 VAL A CA 1
ATOM 1850 C C . VAL A 1 246 ? 20.109 5.514 -30.419 1.00 55.81 246 VAL A C 1
ATOM 1852 O O . VAL A 1 246 ? 19.906 6.638 -29.960 1.00 55.81 246 VAL A O 1
ATOM 1855 N N . GLY A 1 247 ? 21.320 4.960 -30.405 1.00 54.28 247 GLY A N 1
ATOM 1856 C CA . GLY A 1 247 ? 22.508 5.537 -29.755 1.00 54.28 247 GLY A CA 1
ATOM 1857 C C . GLY A 1 247 ? 22.833 6.996 -30.124 1.00 54.28 247 GLY A C 1
ATOM 1858 O O . GLY A 1 247 ? 23.610 7.640 -29.425 1.00 54.28 247 GLY A O 1
ATOM 1859 N N . ALA A 1 248 ? 22.198 7.549 -31.163 1.00 53.38 248 ALA A N 1
ATOM 1860 C CA . ALA A 1 248 ? 22.220 8.966 -31.521 1.00 53.38 248 ALA A CA 1
ATOM 1861 C C . ALA A 1 248 ? 21.463 9.895 -30.545 1.00 53.38 248 ALA A C 1
ATOM 1863 O O . ALA A 1 248 ? 21.798 11.072 -30.451 1.00 53.38 248 ALA A O 1
ATOM 1864 N N . LEU A 1 249 ? 20.458 9.398 -29.816 1.00 60.50 249 LEU A N 1
ATOM 1865 C CA . LEU A 1 249 ? 19.663 10.195 -28.871 1.00 60.50 249 LEU A CA 1
ATOM 1866 C C . LEU A 1 249 ? 20.355 10.371 -27.511 1.00 60.50 249 LEU A C 1
ATOM 1868 O O . LEU A 1 249 ? 19.935 11.212 -26.725 1.00 60.50 249 LEU A O 1
ATOM 1872 N N . GLY A 1 250 ? 21.444 9.649 -27.236 1.00 69.50 250 GLY A N 1
ATOM 1873 C CA . GLY A 1 250 ? 22.219 9.802 -26.004 1.00 69.50 250 GLY A CA 1
ATOM 1874 C C . GLY A 1 250 ? 21.660 9.026 -24.805 1.00 69.50 250 GLY A C 1
ATOM 1875 O O . GLY A 1 250 ? 20.800 8.155 -24.931 1.00 69.50 250 GLY A O 1
ATOM 1876 N N . ASN A 1 251 ? 22.200 9.326 -23.621 1.00 81.00 251 ASN A N 1
ATOM 1877 C CA . ASN A 1 251 ? 21.878 8.641 -22.367 1.00 81.00 251 ASN A CA 1
ATOM 1878 C C . ASN A 1 251 ? 20.379 8.792 -22.022 1.00 81.00 251 ASN A C 1
ATOM 1880 O O . ASN A 1 251 ? 19.937 9.923 -21.834 1.00 81.00 251 ASN A O 1
ATOM 1884 N N . PRO A 1 252 ? 19.594 7.712 -21.840 1.00 83.69 252 PRO A N 1
ATOM 1885 C CA . PRO A 1 252 ? 18.175 7.818 -21.482 1.00 83.69 252 PRO A CA 1
ATOM 1886 C C . PRO A 1 252 ? 17.909 8.674 -20.231 1.00 83.69 252 PRO A C 1
ATOM 1888 O O . PRO A 1 252 ? 16.864 9.322 -20.136 1.00 83.69 252 PRO A O 1
ATOM 1891 N N . ALA A 1 253 ? 18.874 8.752 -19.306 1.00 82.75 253 ALA A N 1
ATOM 1892 C CA . ALA A 1 253 ? 18.780 9.603 -18.122 1.00 82.75 253 ALA A CA 1
ATOM 1893 C C . ALA A 1 253 ? 18.653 11.102 -18.438 1.00 82.75 253 ALA A C 1
ATOM 1895 O O . ALA A 1 253 ? 17.950 11.810 -17.721 1.00 82.75 253 ALA A O 1
ATOM 1896 N N . SER A 1 254 ? 19.254 11.596 -19.530 1.00 81.25 254 SER A N 1
ATOM 1897 C CA . S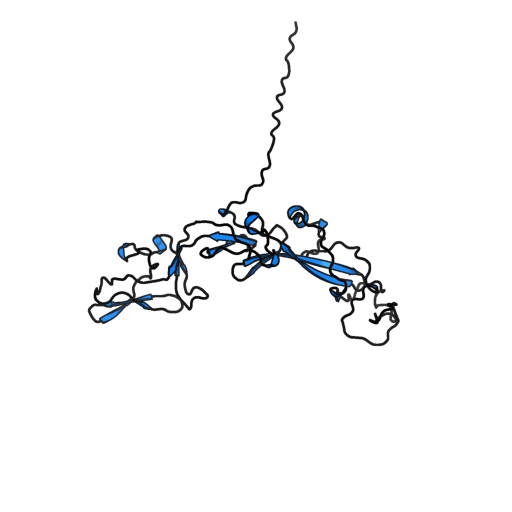ER A 1 254 ? 19.088 13.000 -19.945 1.00 81.25 254 SER A CA 1
ATOM 1898 C C . SER A 1 254 ? 17.698 13.303 -20.508 1.00 81.25 254 SER A C 1
ATOM 1900 O O . SER A 1 254 ? 17.390 14.458 -20.778 1.00 81.25 254 SER A O 1
ATOM 1902 N N . HIS A 1 255 ? 16.853 12.282 -20.662 1.00 77.50 255 HIS A N 1
ATOM 1903 C CA . HIS A 1 255 ? 15.515 12.378 -21.243 1.00 77.50 255 HIS A CA 1
ATOM 1904 C C . HIS A 1 255 ? 14.418 11.881 -20.295 1.00 77.50 255 HIS A C 1
ATOM 1906 O O . HIS A 1 255 ? 13.370 11.397 -20.724 1.00 77.50 255 HIS A O 1
ATOM 1912 N N . GLY A 1 256 ? 14.670 11.967 -18.988 1.00 77.56 256 GLY A N 1
ATOM 1913 C CA . GLY A 1 256 ? 13.672 11.676 -17.957 1.00 77.56 256 GLY A CA 1
ATOM 1914 C C . GLY A 1 256 ? 13.463 10.191 -17.651 1.00 77.56 256 GLY A C 1
ATOM 1915 O O . GLY A 1 256 ? 12.549 9.856 -16.898 1.00 77.56 256 GLY A O 1
ATOM 1916 N N . TRP A 1 257 ? 14.301 9.298 -18.185 1.00 85.19 257 TRP A N 1
ATOM 1917 C CA . TRP A 1 257 ? 14.288 7.886 -17.807 1.00 85.19 257 TRP A CA 1
ATOM 1918 C C . TRP A 1 257 ? 15.184 7.633 -16.593 1.00 85.19 257 TRP A C 1
ATOM 1920 O O . TRP A 1 257 ? 16.305 8.119 -16.512 1.00 85.19 257 TRP A O 1
ATOM 1930 N N . THR A 1 258 ? 14.720 6.824 -15.650 1.00 87.31 258 THR A N 1
ATOM 1931 C CA . THR A 1 258 ? 15.523 6.345 -14.517 1.00 87.31 258 THR A CA 1
ATOM 1932 C C . THR A 1 258 ? 15.762 4.849 -14.669 1.00 87.31 258 THR A C 1
ATOM 1934 O O . THR A 1 258 ? 14.831 4.121 -15.009 1.00 87.31 258 THR A O 1
ATOM 1937 N N . LEU A 1 259 ? 16.995 4.392 -14.444 1.00 86.56 259 LEU A N 1
ATOM 1938 C CA . LEU A 1 259 ? 17.328 2.968 -14.468 1.00 86.56 259 LEU A CA 1
ATOM 1939 C C . LEU A 1 259 ? 16.944 2.325 -13.125 1.00 86.56 259 LEU A C 1
ATOM 1941 O O . LEU A 1 259 ? 17.418 2.749 -12.074 1.00 86.56 259 LEU A O 1
ATOM 1945 N N . ASP A 1 260 ? 16.081 1.319 -13.183 1.00 85.88 260 ASP A N 1
ATOM 1946 C CA . ASP A 1 260 ? 15.636 0.448 -12.095 1.00 85.88 260 ASP A CA 1
ATOM 1947 C C . ASP A 1 260 ? 16.409 -0.873 -12.212 1.00 85.88 260 ASP A C 1
ATOM 1949 O O . ASP A 1 260 ? 16.080 -1.729 -13.041 1.00 85.88 260 ASP A O 1
ATOM 1953 N N . THR A 1 261 ? 17.509 -0.970 -11.462 1.00 86.69 261 THR A N 1
ATOM 1954 C CA . THR A 1 261 ? 18.448 -2.098 -11.508 1.00 86.69 261 THR A CA 1
ATOM 1955 C C . THR A 1 261 ? 17.928 -3.289 -10.722 1.00 86.69 261 THR A C 1
ATOM 1957 O O . THR A 1 261 ? 17.486 -3.111 -9.586 1.00 86.69 261 THR A O 1
ATOM 1960 N N . ASP A 1 262 ? 18.045 -4.495 -11.280 1.00 78.25 262 ASP A N 1
ATOM 1961 C CA . ASP A 1 262 ? 17.615 -5.738 -10.620 1.00 78.25 262 ASP A CA 1
ATOM 1962 C C . ASP A 1 262 ? 16.180 -5.669 -10.062 1.00 78.25 262 ASP A C 1
ATOM 1964 O O . ASP A 1 262 ? 15.910 -6.051 -8.918 1.00 78.25 262 ASP A O 1
ATOM 1968 N N . ARG A 1 263 ? 15.231 -5.180 -10.873 1.00 74.19 263 ARG A N 1
ATOM 1969 C CA . ARG A 1 263 ? 13.846 -4.985 -10.428 1.00 74.19 263 ARG A CA 1
ATOM 1970 C C . ARG A 1 263 ? 13.290 -6.257 -9.778 1.00 74.19 263 ARG A C 1
ATOM 1972 O O . ARG A 1 263 ? 13.254 -7.336 -10.386 1.00 74.19 263 ARG A O 1
ATOM 1979 N N . SER A 1 264 ? 12.827 -6.115 -8.537 1.00 63.91 264 SER A N 1
ATOM 1980 C CA . SER A 1 264 ? 12.351 -7.231 -7.721 1.00 63.91 264 SER A CA 1
ATOM 1981 C C . SER A 1 264 ? 11.213 -7.994 -8.411 1.00 63.91 264 SER A C 1
ATOM 1983 O O . SER A 1 264 ? 10.339 -7.415 -9.055 1.00 63.91 264 SER A O 1
ATOM 1985 N N . GLY A 1 265 ? 11.251 -9.328 -8.318 1.00 63.22 265 GLY A N 1
ATOM 1986 C CA . GLY A 1 265 ? 10.263 -10.212 -8.951 1.00 63.22 265 GLY A CA 1
ATOM 1987 C C . GLY A 1 265 ? 10.487 -10.505 -10.442 1.00 63.22 265 GLY A C 1
ATOM 1988 O O . GLY A 1 265 ? 9.743 -11.305 -11.002 1.00 63.22 265 GLY A O 1
ATOM 1989 N N . HIS A 1 266 ? 11.515 -9.928 -11.083 1.00 63.84 266 HIS A N 1
ATOM 1990 C CA . HIS A 1 266 ? 11.772 -10.098 -12.524 1.00 63.84 266 HIS A CA 1
ATOM 1991 C C . HIS A 1 266 ? 13.140 -10.708 -12.881 1.00 63.84 266 HIS A C 1
ATOM 1993 O O . HIS A 1 266 ? 13.557 -10.628 -14.034 1.00 63.84 266 HIS A O 1
ATOM 1999 N N . GLY A 1 267 ? 13.813 -11.365 -11.929 1.00 64.62 267 GLY A N 1
ATOM 2000 C CA . GLY A 1 267 ? 14.980 -12.216 -12.204 1.00 64.62 267 GLY A CA 1
ATOM 2001 C C . GLY A 1 267 ? 16.257 -11.469 -12.605 1.00 64.62 267 GLY A C 1
ATOM 2002 O O . GLY A 1 267 ? 16.907 -11.887 -13.558 1.00 64.62 267 GLY A O 1
ATOM 2003 N N . ASN A 1 268 ? 16.617 -10.403 -11.877 1.00 74.88 268 ASN A N 1
ATOM 2004 C CA . ASN A 1 268 ? 17.830 -9.593 -12.103 1.00 74.88 268 ASN A CA 1
ATOM 2005 C C . ASN A 1 268 ? 17.875 -8.978 -13.510 1.00 74.88 268 ASN A C 1
ATOM 2007 O O . ASN A 1 268 ? 18.822 -9.156 -14.273 1.00 74.88 268 ASN A O 1
ATOM 2011 N N . VAL A 1 269 ? 16.767 -8.346 -13.890 1.00 82.88 269 VAL A N 1
ATOM 2012 C CA . VAL A 1 269 ? 16.591 -7.676 -15.177 1.00 82.88 269 VAL A CA 1
ATOM 2013 C C . VAL A 1 269 ? 16.437 -6.191 -14.899 1.00 82.88 269 VAL A C 1
ATOM 2015 O O . VAL A 1 269 ? 15.567 -5.806 -14.113 1.00 82.88 269 VAL A O 1
ATOM 2018 N N . ASP A 1 270 ? 17.216 -5.368 -15.595 1.00 86.06 270 ASP A N 1
ATOM 2019 C CA . ASP A 1 270 ? 17.085 -3.921 -15.512 1.00 86.06 270 ASP A CA 1
ATOM 2020 C C . ASP A 1 270 ? 15.884 -3.426 -16.321 1.00 86.06 270 ASP A C 1
ATOM 2022 O O . ASP A 1 270 ? 15.560 -3.918 -17.415 1.00 86.06 270 ASP A O 1
ATOM 2026 N N . TYR A 1 271 ? 15.253 -2.379 -15.804 1.00 86.56 271 TYR A N 1
ATOM 2027 C CA . TYR A 1 271 ? 14.186 -1.655 -16.478 1.00 86.56 271 TYR A CA 1
ATOM 2028 C C . TYR A 1 271 ? 14.494 -0.164 -16.506 1.00 86.56 271 TYR A C 1
ATOM 2030 O O . TYR A 1 271 ? 15.065 0.400 -15.583 1.00 86.56 271 TYR A O 1
ATOM 2038 N N . TRP A 1 272 ? 14.081 0.496 -17.575 1.00 86.50 272 TRP A N 1
ATOM 2039 C CA . TRP A 1 272 ? 14.046 1.944 -17.661 1.00 86.50 272 TRP A CA 1
ATOM 2040 C C . TRP A 1 272 ? 12.636 2.419 -17.340 1.00 86.50 272 TRP A C 1
ATOM 2042 O O . TRP A 1 272 ? 11.657 1.867 -17.842 1.00 86.50 272 TRP A O 1
ATOM 2052 N N . VAL A 1 273 ? 12.540 3.453 -16.512 1.00 82.69 273 VAL A N 1
ATOM 2053 C CA . VAL A 1 273 ? 11.277 3.999 -16.019 1.00 82.69 273 VAL A CA 1
ATOM 2054 C C . VAL A 1 273 ? 11.180 5.476 -16.387 1.00 82.69 273 VAL A C 1
ATOM 2056 O O . VAL A 1 273 ? 11.965 6.280 -15.887 1.00 82.69 273 VAL A O 1
ATOM 2059 N N . ASN A 1 274 ? 10.221 5.848 -17.234 1.00 81.94 274 ASN A N 1
ATOM 2060 C CA . ASN A 1 274 ? 9.871 7.244 -17.493 1.00 81.94 274 ASN A CA 1
ATOM 2061 C C . ASN A 1 274 ? 8.605 7.593 -16.720 1.00 81.94 274 ASN A C 1
ATOM 2063 O O . ASN A 1 274 ? 7.534 7.039 -16.972 1.00 81.94 274 ASN A O 1
ATOM 2067 N N . LYS A 1 275 ? 8.710 8.513 -15.766 1.00 67.38 275 LYS A N 1
ATOM 2068 C CA . LYS A 1 275 ? 7.549 8.986 -15.011 1.00 67.38 275 LYS A CA 1
ATOM 2069 C C . LYS A 1 275 ? 6.786 10.022 -15.843 1.00 67.38 275 LYS A C 1
ATOM 2071 O O . LYS A 1 275 ? 6.846 11.214 -15.556 1.00 67.38 275 LYS A O 1
ATOM 2076 N N . VAL A 1 276 ? 6.061 9.579 -16.870 1.00 61.28 276 VAL A N 1
ATOM 2077 C CA . VAL A 1 276 ? 5.060 10.426 -17.531 1.00 61.28 276 VAL A CA 1
ATOM 2078 C C . VAL A 1 276 ? 3.862 10.488 -16.592 1.00 61.28 276 VAL A C 1
ATOM 2080 O O . VAL A 1 276 ? 3.192 9.482 -16.400 1.00 61.28 276 VAL A O 1
ATOM 2083 N N . ALA A 1 277 ? 3.619 11.642 -15.968 1.00 60.59 277 ALA A N 1
ATOM 2084 C CA . ALA A 1 277 ? 2.648 11.826 -14.885 1.00 60.59 277 ALA A CA 1
ATOM 2085 C C . ALA A 1 277 ? 1.171 11.686 -15.322 1.00 60.59 277 ALA A C 1
ATOM 2087 O O . ALA A 1 277 ? 0.367 12.590 -15.117 1.00 60.59 277 ALA A O 1
ATOM 2088 N N . VAL A 1 278 ? 0.781 10.554 -15.914 1.00 71.62 278 VAL A N 1
ATOM 2089 C CA . VAL A 1 278 ? -0.625 10.152 -15.962 1.00 71.62 278 VAL A CA 1
ATOM 2090 C C . VAL A 1 278 ? -0.947 9.598 -14.586 1.00 71.62 278 VAL A C 1
ATOM 2092 O O . VAL A 1 278 ? -0.460 8.541 -14.191 1.00 71.62 278 VAL A O 1
ATOM 2095 N N . LEU A 1 279 ? -1.717 10.359 -13.830 1.00 80.75 279 LEU A N 1
ATOM 2096 C CA . LEU A 1 279 ? -2.150 9.985 -12.497 1.00 80.75 279 LEU A CA 1
ATOM 2097 C C . LEU A 1 279 ? -3.454 9.202 -12.607 1.00 80.75 279 LEU A C 1
ATOM 2099 O O . LEU A 1 279 ? -4.212 9.389 -13.555 1.00 80.75 279 LEU A O 1
ATOM 2103 N N . LYS A 1 280 ? -3.684 8.287 -11.669 1.00 84.62 280 LYS A N 1
ATOM 2104 C CA . LYS A 1 280 ? -4.979 7.626 -11.520 1.00 84.62 280 LYS A CA 1
ATOM 2105 C C . LYS A 1 280 ? -5.340 7.426 -10.066 1.00 84.62 280 LYS A C 1
ATOM 2107 O O . LYS A 1 280 ? -4.465 7.269 -9.213 1.00 84.62 280 LYS A O 1
ATOM 2112 N N . TYR A 1 281 ? -6.639 7.361 -9.801 1.00 87.19 281 TYR A N 1
ATOM 2113 C CA . TYR A 1 281 ? -7.106 6.886 -8.508 1.00 87.19 281 TYR A CA 1
ATOM 2114 C C . TYR A 1 281 ? -6.694 5.422 -8.270 1.00 87.19 281 TYR A C 1
ATOM 2116 O O . TYR A 1 281 ? -6.795 4.586 -9.175 1.00 87.19 281 TYR A O 1
ATOM 2124 N N . PRO A 1 282 ? -6.258 5.096 -7.0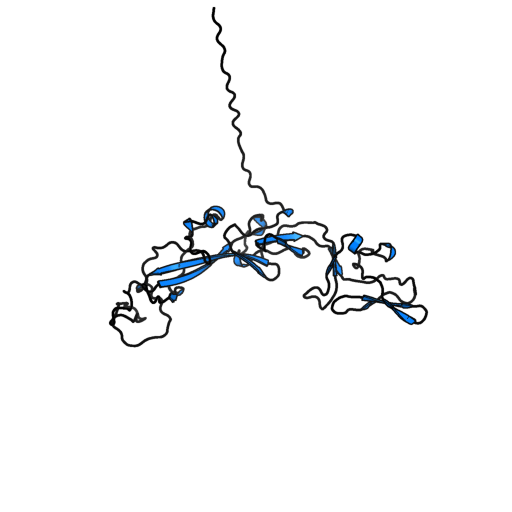44 1.00 88.69 282 PRO A N 1
ATOM 2125 C CA . PRO A 1 282 ? -6.209 3.725 -6.554 1.00 88.69 282 PRO A CA 1
ATOM 2126 C C . PRO A 1 282 ? -7.591 3.069 -6.618 1.00 88.69 282 PRO A C 1
ATOM 2128 O O . PRO A 1 282 ? -8.619 3.743 -6.543 1.00 88.69 282 PRO A O 1
ATOM 2131 N N . VAL A 1 283 ? -7.607 1.745 -6.725 1.00 89.56 283 VAL A N 1
ATOM 2132 C CA . VAL A 1 283 ? -8.821 0.923 -6.778 1.00 89.56 283 VAL A CA 1
ATOM 2133 C C . VAL A 1 283 ? -8.885 -0.008 -5.572 1.00 89.56 283 VAL A C 1
ATOM 2135 O O . VAL A 1 283 ? -7.844 -0.407 -5.040 1.00 89.56 283 VAL A O 1
ATOM 2138 N N . ALA A 1 284 ? -10.095 -0.355 -5.131 1.00 90.50 284 ALA A N 1
ATOM 2139 C CA . ALA A 1 284 ? -10.284 -1.392 -4.123 1.00 90.50 284 ALA A CA 1
ATOM 2140 C C . ALA A 1 284 ? -9.757 -2.750 -4.609 1.00 90.50 284 ALA A C 1
ATOM 2142 O O . ALA A 1 284 ? -9.840 -3.071 -5.798 1.00 90.50 284 ALA A O 1
ATOM 2143 N N . ARG A 1 285 ? -9.210 -3.533 -3.673 1.00 84.25 285 ARG A N 1
ATOM 2144 C CA . ARG A 1 285 ? -8.696 -4.885 -3.919 1.00 84.25 285 ARG A CA 1
ATOM 2145 C C . ARG A 1 285 ? -9.707 -5.980 -3.577 1.00 84.25 285 ARG A C 1
ATOM 2147 O O . ARG A 1 285 ? -10.456 -5.841 -2.581 1.00 84.25 285 ARG A O 1
#

Secondary structure (DSSP, 8-state):
------------------------TTT-EEPPTTSEEEEETTEEEEEEEEEEEEEBSSPPTTSTT--B--SSS----BPP-----S----GGGB--S-SPPEEES--SBGGG-THHHHHTPPPPPPPPGGG-EEE--SSS--EEEEEEEEEEPPBT--GGGTTT--TTT-EEPPTTEEEEEETTTTEEEEEE-EEEEEE--S--TT-TTS--EEE--TT--EEEEE-TTS-EEE-S--EETTS---GGG--GGGGTEEEETT-TTSSS--EEEE----EE--EE-